Protein AF-A0A853F258-F1 (afdb_monomer_lite)

pLDDT: mean 80.94, std 16.35, range [31.77, 97.81]

Radius of gyration: 26.12 Å; chains: 1; bounding box: 63×45×72 Å

Secondary structure (DSSP, 8-state):
--HHHHHHHHHHHHHHHHHHHH----HHHHHHHHHHHHHTHHHHHHHHHHHHHHHHHHH-TTS-HHHHHHHHHHHHHHHHHHHT--TTSS--HHHHHHHHHHHHHH-GGGHHHHHHHHHHHHHHHHHHTHHHHHH-GGGHHHHHHTT-TTHHHHHHHHHHHHHHHHTS-HHHHHHHHHHHHHHSS-SSHHHHHHTS-HHHHHHHHHH-HHHHHHHHHHHHSSGGGSGGGHHHHHHHHHHHHHHHT-SSHHHHHHHHHHHHHHHHH--

Organism: NCBI:txid2738886

Structure (mmCIF, N/CA/C/O backbone):
data_AF-A0A853F258-F1
#
_entry.id   AF-A0A853F258-F1
#
loop_
_atom_site.group_PDB
_atom_site.id
_atom_site.type_symbol
_atom_site.label_atom_id
_atom_site.label_alt_id
_atom_site.label_comp_id
_atom_site.label_asym_id
_atom_site.label_entity_id
_atom_site.label_seq_id
_atom_site.pdbx_PDB_ins_code
_atom_site.Cartn_x
_atom_site.Cartn_y
_atom_site.Cartn_z
_atom_site.occupancy
_atom_site.B_iso_or_equiv
_atom_site.auth_seq_id
_atom_site.auth_comp_id
_atom_site.auth_asym_id
_atom_site.auth_atom_id
_atom_site.pdbx_PDB_model_num
ATOM 1 N N . MET A 1 1 ? 16.885 -23.134 -21.612 1.00 39.75 1 MET A N 1
ATOM 2 C CA . MET A 1 1 ? 15.969 -24.081 -20.926 1.00 39.75 1 MET A CA 1
ATOM 3 C C . MET A 1 1 ? 16.588 -24.825 -19.729 1.00 39.75 1 MET A C 1
ATOM 5 O O . MET A 1 1 ? 15.834 -25.388 -18.952 1.00 39.75 1 MET A O 1
ATOM 9 N N . ILE A 1 2 ? 17.918 -24.829 -19.536 1.00 32.47 2 ILE A N 1
ATOM 10 C CA . ILE A 1 2 ? 18.579 -25.528 -18.407 1.00 32.47 2 ILE A CA 1
ATOM 11 C C . ILE A 1 2 ? 18.706 -24.635 -17.149 1.00 32.47 2 ILE A C 1
ATOM 13 O O . ILE A 1 2 ? 18.606 -25.140 -16.036 1.00 32.47 2 ILE A O 1
ATOM 17 N N . GLY A 1 3 ? 18.827 -23.308 -17.304 1.00 31.77 3 GLY A N 1
ATOM 18 C CA . GLY A 1 3 ? 18.950 -22.365 -16.175 1.00 31.77 3 GLY A CA 1
ATOM 19 C C . GLY A 1 3 ? 17.698 -22.255 -15.291 1.00 31.77 3 GLY A C 1
ATOM 20 O O . GLY A 1 3 ? 17.800 -22.328 -14.071 1.00 31.77 3 GLY A O 1
ATOM 21 N N . ILE A 1 4 ? 16.507 -22.197 -15.901 1.00 39.66 4 ILE A N 1
ATOM 22 C CA . ILE A 1 4 ? 15.206 -22.073 -15.205 1.00 39.66 4 ILE A CA 1
ATOM 23 C C . ILE A 1 4 ? 14.930 -23.285 -14.292 1.00 39.66 4 ILE A C 1
ATOM 25 O O . ILE A 1 4 ? 14.380 -23.145 -13.202 1.00 39.66 4 ILE A O 1
ATOM 29 N N . TYR A 1 5 ? 15.361 -24.480 -14.706 1.00 39.00 5 TYR A N 1
ATOM 30 C CA . TYR A 1 5 ? 15.172 -25.716 -13.941 1.00 39.00 5 TYR A CA 1
ATOM 31 C C . TYR A 1 5 ? 16.120 -25.824 -12.732 1.00 39.00 5 TYR A C 1
ATOM 33 O O . TYR A 1 5 ? 15.793 -26.473 -11.738 1.00 39.00 5 TYR A O 1
ATOM 41 N N . LEU A 1 6 ? 17.297 -25.193 -12.805 1.00 39.91 6 LEU A N 1
ATOM 42 C CA . LEU A 1 6 ? 18.275 -25.166 -11.715 1.00 39.91 6 LEU A CA 1
ATOM 43 C C . LEU A 1 6 ? 17.907 -24.137 -10.634 1.00 39.91 6 LEU A C 1
ATOM 45 O O . LEU A 1 6 ? 18.089 -24.428 -9.453 1.00 39.91 6 LEU A O 1
ATOM 49 N N . LEU A 1 7 ? 17.328 -22.992 -11.014 1.00 40.44 7 LEU A N 1
ATOM 50 C CA . LEU A 1 7 ? 16.957 -21.923 -10.076 1.00 40.44 7 LEU A CA 1
ATOM 51 C C . LEU A 1 7 ? 15.753 -22.300 -9.194 1.00 40.44 7 LEU A C 1
ATOM 53 O O . LEU A 1 7 ? 15.831 -22.205 -7.972 1.00 40.44 7 LEU A O 1
ATOM 57 N N . LEU A 1 8 ? 14.690 -22.860 -9.794 1.00 45.56 8 LEU A N 1
ATOM 58 C CA . LEU A 1 8 ? 13.544 -23.424 -9.057 1.00 45.56 8 LEU A CA 1
ATOM 59 C C . LEU A 1 8 ? 13.975 -24.512 -8.058 1.00 45.56 8 LEU A C 1
ATOM 61 O O . LEU A 1 8 ? 13.325 -24.711 -7.036 1.00 45.56 8 LEU A O 1
ATOM 65 N N . LYS A 1 9 ? 15.085 -25.208 -8.336 1.00 50.88 9 LYS A N 1
ATOM 66 C CA . LYS A 1 9 ? 15.659 -26.224 -7.449 1.00 50.88 9 LYS A CA 1
ATOM 67 C C . LYS A 1 9 ? 16.441 -25.639 -6.274 1.00 50.88 9 LYS A C 1
ATOM 69 O O . LYS A 1 9 ? 16.440 -26.272 -5.233 1.00 50.88 9 LYS A O 1
ATOM 74 N N . SER A 1 10 ? 17.117 -24.501 -6.410 1.00 55.84 10 SER A N 1
ATOM 75 C CA . SER A 1 10 ? 17.969 -23.932 -5.350 1.00 55.84 10 SER A CA 1
ATOM 76 C C . SER A 1 10 ? 17.141 -23.442 -4.162 1.00 55.84 10 SER A C 1
ATOM 78 O O . SER A 1 10 ? 17.323 -23.890 -3.027 1.00 55.84 10 SER A O 1
ATOM 80 N N . ASP A 1 11 ? 16.170 -22.576 -4.441 1.00 51.53 11 ASP A N 1
ATOM 81 C CA . ASP A 1 11 ? 15.526 -21.785 -3.392 1.00 51.53 11 ASP A CA 1
ATOM 82 C C . ASP A 1 11 ? 14.368 -22.546 -2.748 1.00 51.53 11 ASP A C 1
ATOM 84 O O . ASP A 1 11 ? 14.183 -22.490 -1.536 1.00 51.53 11 ASP A O 1
ATOM 88 N N . VAL A 1 12 ? 13.652 -23.368 -3.525 1.00 58.66 12 VAL A N 1
ATOM 89 C CA . VAL A 1 12 ? 12.655 -24.304 -2.981 1.00 58.66 12 VAL A CA 1
ATOM 90 C C . VAL A 1 12 ? 13.335 -25.360 -2.114 1.00 58.66 12 VAL A C 1
ATOM 92 O O . VAL A 1 12 ? 12.799 -25.717 -1.073 1.00 58.66 12 VAL A O 1
ATOM 95 N N . VAL A 1 13 ? 14.537 -25.828 -2.475 1.00 59.0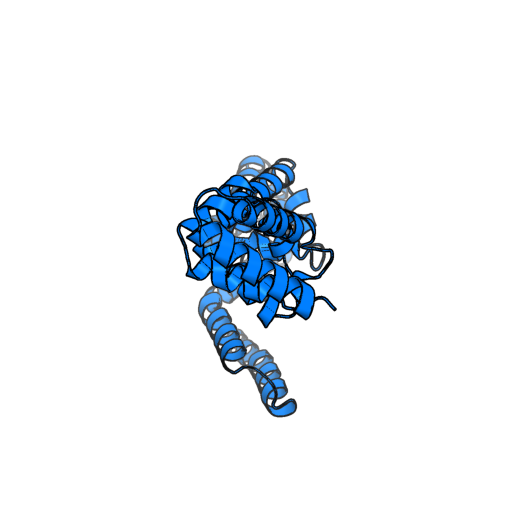3 13 VAL A N 1
ATOM 96 C CA . VAL A 1 13 ? 15.305 -26.752 -1.623 1.00 59.03 13 VAL A CA 1
ATOM 97 C C . VAL A 1 13 ? 15.810 -26.052 -0.368 1.00 59.03 13 VAL A C 1
ATOM 99 O O . VAL A 1 13 ? 15.764 -26.658 0.695 1.00 59.03 13 VAL A O 1
ATOM 102 N N . PHE A 1 14 ? 16.246 -24.792 -0.442 1.00 58.06 14 PHE A N 1
ATOM 103 C CA . PHE A 1 14 ? 16.614 -24.015 0.743 1.00 58.06 14 PHE A CA 1
ATOM 104 C C . PHE A 1 14 ? 15.420 -23.818 1.693 1.00 58.06 14 PHE A C 1
ATOM 106 O O . PHE A 1 14 ? 15.545 -24.068 2.891 1.00 58.06 14 PHE A O 1
ATOM 113 N N . ILE A 1 15 ? 14.248 -23.467 1.161 1.00 56.25 15 ILE A N 1
ATOM 114 C CA . ILE A 1 15 ? 13.013 -23.266 1.932 1.00 56.25 15 ILE A CA 1
ATOM 115 C C . ILE A 1 15 ? 12.495 -24.592 2.503 1.00 56.25 15 ILE A C 1
ATOM 117 O O . ILE A 1 15 ? 12.178 -24.663 3.686 1.00 56.25 15 ILE A O 1
ATOM 121 N N . LEU A 1 16 ? 12.492 -25.673 1.715 1.00 59.78 16 LEU A N 1
ATOM 122 C CA . LEU A 1 16 ? 12.178 -27.025 2.196 1.00 59.78 16 LEU A CA 1
ATOM 123 C C . LEU A 1 16 ? 13.177 -27.496 3.259 1.00 59.78 16 LEU A C 1
ATOM 125 O O . LEU A 1 16 ? 12.813 -28.216 4.184 1.00 59.78 16 LEU A O 1
ATOM 129 N N . ARG A 1 17 ? 14.446 -27.092 3.154 1.00 59.41 17 ARG A N 1
ATOM 130 C CA . ARG A 1 17 ? 15.473 -27.410 4.148 1.00 59.41 17 ARG A CA 1
ATOM 131 C C . ARG A 1 17 ? 15.230 -26.662 5.455 1.00 59.41 17 ARG A C 1
ATOM 133 O O . ARG A 1 17 ? 15.345 -27.292 6.499 1.00 59.41 17 ARG A O 1
ATOM 140 N N . GLN A 1 18 ? 14.844 -25.387 5.406 1.00 54.12 18 GLN A N 1
ATOM 141 C CA . GLN A 1 18 ? 14.405 -24.631 6.586 1.00 54.12 18 GLN A CA 1
ATOM 142 C C . GLN A 1 18 ? 13.138 -25.248 7.200 1.00 54.12 18 GLN A C 1
ATOM 144 O O . GLN A 1 18 ? 13.115 -25.510 8.400 1.00 54.12 18 GLN A O 1
ATOM 149 N N . TYR A 1 19 ? 12.149 -25.600 6.368 1.00 59.34 19 TYR A N 1
ATOM 150 C CA . TYR A 1 19 ? 10.929 -26.324 6.755 1.00 59.34 19 TYR A CA 1
ATOM 151 C C . TYR A 1 19 ? 11.240 -27.619 7.525 1.00 59.34 19 TYR A C 1
ATOM 153 O O . TYR A 1 19 ? 10.728 -27.834 8.623 1.00 59.34 19 TYR A O 1
ATOM 161 N N . CYS A 1 20 ? 12.144 -28.453 6.999 1.00 56.69 20 CYS A N 1
ATOM 162 C CA . CYS A 1 20 ? 12.569 -29.695 7.648 1.00 56.69 20 CYS A CA 1
ATOM 163 C C . CYS A 1 20 ? 13.426 -29.474 8.911 1.00 56.69 20 CYS A C 1
ATOM 165 O O . CYS A 1 20 ? 13.536 -30.388 9.726 1.00 56.69 20 CYS A O 1
ATOM 167 N N . GLN A 1 21 ? 14.070 -28.311 9.071 1.00 57.00 21 GLN A N 1
ATOM 168 C CA . GLN A 1 21 ? 15.009 -28.033 10.166 1.00 57.00 21 GLN A CA 1
ATOM 169 C C . GLN A 1 21 ? 14.355 -27.399 11.398 1.00 57.00 21 GLN A C 1
ATOM 171 O O . GLN A 1 21 ? 14.813 -27.665 12.507 1.00 57.00 21 GLN A O 1
ATOM 176 N N . THR A 1 22 ? 13.307 -26.586 11.240 1.00 55.25 22 THR A N 1
ATOM 177 C CA . THR A 1 22 ? 12.726 -25.822 12.361 1.00 55.25 22 THR A CA 1
ATOM 178 C C . THR A 1 22 ? 11.433 -26.417 12.924 1.00 55.25 22 THR A C 1
ATOM 180 O O . THR A 1 22 ? 11.084 -26.094 14.056 1.00 55.25 22 THR A O 1
ATOM 183 N N . SER A 1 23 ? 10.741 -27.310 12.193 1.00 50.06 23 SER A N 1
ATOM 184 C CA . SER A 1 23 ? 9.469 -27.959 12.599 1.00 50.06 23 SER A CA 1
ATOM 185 C C . SER A 1 23 ? 8.382 -27.008 13.149 1.00 50.06 23 SER A C 1
ATOM 187 O O . SER A 1 23 ? 7.472 -27.445 13.849 1.00 50.06 23 SER A O 1
ATOM 189 N N . LEU A 1 24 ? 8.460 -25.711 12.846 1.00 53.53 24 LEU A N 1
ATOM 190 C CA . LEU A 1 24 ? 7.565 -24.666 13.347 1.00 53.53 24 LEU A CA 1
ATOM 191 C C . LEU A 1 24 ? 7.325 -23.649 12.229 1.00 53.53 24 LEU A C 1
ATOM 193 O O . LEU A 1 24 ? 7.918 -22.575 12.237 1.00 53.53 24 LEU A O 1
ATOM 197 N N . VAL A 1 25 ? 6.484 -23.987 11.249 1.00 54.25 25 VAL A N 1
ATOM 198 C CA . VAL A 1 25 ? 5.909 -22.992 10.330 1.00 54.25 25 VAL A CA 1
ATOM 199 C C . VAL A 1 25 ? 4.478 -23.386 9.967 1.00 54.25 25 VAL A C 1
ATOM 201 O O . VAL A 1 25 ? 4.185 -24.555 9.721 1.00 54.25 25 VAL A O 1
ATOM 204 N N . ASP A 1 26 ? 3.621 -22.371 9.948 1.00 59.97 26 ASP A N 1
ATOM 205 C CA . ASP A 1 26 ? 2.265 -22.350 9.411 1.00 59.97 26 ASP A CA 1
ATOM 206 C C . ASP A 1 26 ? 2.220 -22.856 7.952 1.00 59.97 26 ASP A C 1
ATOM 208 O O . ASP A 1 26 ? 2.793 -22.250 7.043 1.00 59.97 26 ASP A O 1
ATOM 212 N N . GLU A 1 27 ? 1.550 -23.991 7.732 1.00 65.00 27 GLU A N 1
ATOM 213 C CA . GLU A 1 27 ? 1.390 -24.640 6.422 1.00 65.00 27 GLU A CA 1
ATOM 214 C C . GLU A 1 27 ? 0.786 -23.687 5.375 1.00 65.00 27 GLU A C 1
ATOM 216 O O . GLU A 1 27 ? 1.150 -23.742 4.197 1.00 65.00 27 GLU A O 1
ATOM 221 N N . GLU A 1 28 ? -0.073 -22.760 5.807 1.00 66.12 28 GLU A N 1
ATOM 222 C CA . GLU A 1 28 ? -0.724 -21.777 4.944 1.00 66.12 28 GLU A CA 1
ATOM 223 C C . GLU A 1 28 ? 0.283 -20.774 4.360 1.00 66.12 28 GLU A C 1
ATOM 225 O O . GLU A 1 28 ? 0.268 -20.496 3.156 1.00 66.12 28 GLU A O 1
ATOM 230 N N . SER A 1 29 ? 1.232 -20.311 5.177 1.00 58.81 29 SER A N 1
ATOM 231 C CA . SER A 1 29 ? 2.313 -19.415 4.753 1.00 58.81 29 SER A CA 1
ATOM 232 C C . SER A 1 29 ? 3.188 -20.042 3.658 1.00 58.81 29 SER A C 1
ATOM 234 O O . SER A 1 29 ? 3.433 -19.423 2.617 1.00 58.81 29 SER A O 1
ATOM 236 N N . LEU A 1 30 ? 3.591 -21.309 3.825 1.00 64.75 30 LEU A N 1
ATOM 237 C CA . LEU A 1 30 ? 4.406 -22.019 2.833 1.00 64.75 30 LEU A CA 1
ATOM 238 C C . LEU A 1 30 ? 3.659 -22.202 1.503 1.00 64.75 30 LEU A C 1
ATOM 240 O O . LEU A 1 30 ? 4.225 -21.980 0.428 1.00 64.75 30 LEU A O 1
ATOM 244 N N . VAL A 1 31 ? 2.381 -22.585 1.563 1.00 68.62 31 VAL A N 1
ATOM 245 C CA . VAL A 1 31 ? 1.536 -22.746 0.371 1.00 68.62 31 VAL A CA 1
ATOM 246 C C . VAL A 1 31 ? 1.380 -21.420 -0.378 1.00 68.62 31 VAL A C 1
ATOM 248 O O . VAL A 1 31 ? 1.452 -21.409 -1.610 1.00 68.62 31 VAL A O 1
ATOM 251 N N . ASN A 1 32 ? 1.210 -20.306 0.335 1.00 65.69 32 ASN A N 1
ATOM 252 C CA . ASN A 1 32 ? 1.064 -18.982 -0.270 1.00 65.69 32 ASN A CA 1
ATOM 253 C C . ASN A 1 32 ? 2.343 -18.521 -0.984 1.00 65.69 32 ASN A C 1
ATOM 255 O O . ASN A 1 32 ? 2.264 -18.042 -2.118 1.00 65.69 32 ASN A O 1
ATOM 259 N N . ILE A 1 33 ? 3.519 -18.761 -0.397 1.00 63.38 33 ILE A N 1
ATOM 260 C CA . ILE A 1 33 ? 4.814 -18.460 -1.032 1.00 63.38 33 ILE A CA 1
ATOM 261 C C . ILE A 1 33 ? 4.994 -19.266 -2.325 1.00 63.38 33 ILE A C 1
ATOM 263 O O . ILE A 1 33 ? 5.357 -18.714 -3.367 1.00 63.38 33 ILE A O 1
ATOM 267 N N . ILE A 1 34 ? 4.709 -20.573 -2.290 1.00 66.81 34 ILE A N 1
ATOM 268 C CA . ILE A 1 34 ? 4.844 -21.442 -3.470 1.00 66.81 34 ILE A CA 1
ATOM 269 C C . ILE A 1 34 ? 3.885 -20.997 -4.582 1.00 66.81 34 ILE A C 1
ATOM 271 O O . ILE A 1 34 ? 4.298 -20.882 -5.737 1.00 66.81 34 ILE A O 1
ATOM 275 N N . LYS A 1 35 ? 2.620 -20.708 -4.248 1.00 70.12 35 LYS A N 1
ATOM 276 C CA . LYS A 1 35 ? 1.628 -20.212 -5.216 1.00 70.12 35 LYS A CA 1
ATOM 277 C C . LYS A 1 35 ? 2.054 -18.889 -5.846 1.00 70.12 35 LYS A C 1
ATOM 279 O O . LYS A 1 35 ? 1.970 -18.761 -7.064 1.00 70.12 35 LYS A O 1
ATOM 284 N N . SER A 1 36 ? 2.546 -17.943 -5.044 1.00 65.81 36 SER A N 1
ATOM 285 C CA . SER A 1 36 ? 3.060 -16.660 -5.536 1.00 65.81 36 SER A CA 1
ATOM 286 C C . SER A 1 36 ? 4.175 -16.863 -6.571 1.00 65.81 36 SER A C 1
ATOM 288 O O . SER A 1 36 ? 4.098 -16.343 -7.684 1.00 65.81 36 SER A O 1
ATOM 290 N N . LYS A 1 37 ? 5.157 -17.729 -6.280 1.00 65.19 37 LYS A N 1
ATOM 291 C CA . LYS A 1 37 ? 6.259 -18.025 -7.214 1.00 65.19 37 LYS A CA 1
ATOM 292 C C . LYS A 1 37 ? 5.805 -18.694 -8.510 1.00 65.19 37 LYS A C 1
ATOM 294 O O . LYS A 1 37 ? 6.322 -18.356 -9.571 1.00 65.19 37 LYS A O 1
ATOM 299 N N . ILE A 1 38 ? 4.851 -19.624 -8.440 1.00 67.81 38 ILE A N 1
ATOM 300 C CA . ILE A 1 38 ? 4.280 -20.258 -9.640 1.00 67.81 38 ILE A CA 1
ATOM 301 C C . ILE A 1 38 ? 3.570 -19.208 -10.501 1.00 67.81 38 ILE A C 1
ATOM 303 O O . ILE A 1 38 ? 3.802 -19.143 -11.707 1.00 67.81 38 ILE A O 1
ATOM 307 N N . ASN A 1 39 ? 2.753 -18.352 -9.887 1.00 68.75 39 ASN A N 1
ATOM 308 C CA . ASN A 1 39 ? 2.012 -17.314 -10.603 1.00 68.75 39 ASN A CA 1
ATOM 309 C C . ASN A 1 39 ? 2.951 -16.287 -11.262 1.00 68.75 39 ASN A C 1
ATOM 311 O O . ASN A 1 39 ? 2.693 -15.831 -12.377 1.00 68.75 39 ASN A O 1
ATOM 315 N N . ASN A 1 40 ? 4.090 -16.008 -10.628 1.00 69.88 40 ASN A N 1
ATOM 316 C CA . ASN A 1 40 ? 5.080 -15.038 -11.094 1.00 69.88 40 ASN A CA 1
ATOM 317 C C . ASN A 1 40 ? 6.188 -15.657 -11.965 1.00 69.88 40 ASN A C 1
ATOM 319 O O . ASN A 1 40 ? 7.142 -14.974 -12.329 1.00 69.88 40 ASN A O 1
ATOM 323 N N . GLN A 1 41 ? 6.071 -16.934 -12.356 1.00 69.94 41 GLN A N 1
ATOM 324 C CA . GLN A 1 41 ? 7.110 -17.625 -13.129 1.00 69.94 41 GLN A CA 1
ATOM 325 C C . GLN A 1 41 ? 7.430 -16.927 -14.465 1.00 69.94 41 GLN A C 1
ATOM 327 O O . GLN A 1 41 ? 8.582 -16.902 -14.900 1.00 69.94 41 GLN A O 1
ATOM 332 N N . HIS A 1 42 ? 6.416 -16.349 -15.110 1.00 73.62 42 HIS A N 1
ATOM 333 C CA . HIS A 1 42 ? 6.558 -15.625 -16.372 1.00 73.62 42 HIS A CA 1
ATOM 334 C C . HIS A 1 42 ? 7.454 -14.378 -16.249 1.00 73.62 42 HIS A C 1
ATOM 336 O O . HIS A 1 42 ? 8.187 -14.069 -17.185 1.00 73.62 42 HIS A O 1
ATOM 342 N N . LEU A 1 43 ? 7.488 -13.725 -15.081 1.00 73.62 43 LEU A N 1
ATOM 343 C CA . LEU A 1 43 ? 8.327 -12.547 -14.832 1.00 73.62 43 LEU A CA 1
ATOM 344 C C . LEU A 1 43 ? 9.824 -12.876 -14.871 1.00 73.62 43 LEU A C 1
ATOM 346 O O . LEU A 1 43 ? 10.625 -12.054 -15.309 1.00 73.62 43 LEU A O 1
ATOM 350 N N . TYR A 1 44 ? 10.215 -14.098 -14.493 1.00 72.56 44 TYR A N 1
ATOM 351 C CA . TYR A 1 44 ? 11.610 -14.540 -14.612 1.00 72.56 44 TYR A CA 1
ATOM 352 C C . TYR A 1 44 ? 12.053 -14.670 -16.068 1.00 72.56 44 TYR A C 1
ATOM 354 O O . TYR A 1 44 ? 13.210 -14.406 -16.381 1.00 72.56 44 TYR A O 1
ATOM 362 N N . VAL A 1 45 ? 11.145 -15.080 -16.958 1.00 79.62 45 VAL A N 1
ATOM 363 C CA . VAL A 1 45 ? 11.443 -15.169 -18.393 1.00 79.62 45 VAL A CA 1
ATOM 364 C C . VAL A 1 45 ? 11.654 -13.773 -18.967 1.00 79.62 45 VAL A C 1
ATOM 366 O O . VAL A 1 45 ? 12.613 -13.568 -19.701 1.00 79.62 45 VAL A O 1
ATOM 369 N N . ILE A 1 46 ? 10.813 -12.814 -18.574 1.00 81.94 46 ILE A N 1
ATOM 370 C CA . ILE A 1 46 ? 10.929 -11.422 -19.019 1.00 81.94 46 ILE A CA 1
ATOM 371 C C . ILE A 1 46 ? 12.223 -10.787 -18.498 1.00 81.94 46 ILE A C 1
ATOM 373 O O . ILE A 1 46 ? 12.959 -10.172 -19.261 1.00 81.94 46 ILE A O 1
ATOM 377 N N . SER A 1 47 ? 12.558 -10.989 -17.221 1.00 79.38 47 SER A N 1
ATOM 378 C CA . SER A 1 47 ? 13.810 -10.479 -16.648 1.00 79.38 47 SER A CA 1
ATOM 379 C C . SER A 1 47 ? 15.055 -11.051 -17.341 1.00 79.38 47 SER A C 1
ATOM 381 O O . SER A 1 47 ? 16.002 -10.306 -17.593 1.00 79.38 47 SER A O 1
ATOM 383 N N . ASP A 1 48 ? 15.054 -12.345 -17.676 1.00 82.00 48 ASP A N 1
ATOM 384 C CA . ASP A 1 48 ? 16.135 -12.982 -18.442 1.00 82.00 48 ASP A CA 1
ATOM 385 C C . ASP A 1 48 ? 16.231 -12.414 -19.868 1.00 82.00 48 ASP A C 1
ATOM 387 O O . ASP A 1 48 ? 17.331 -12.259 -20.398 1.00 82.00 48 ASP A O 1
ATOM 391 N N . ASP A 1 49 ? 15.099 -12.066 -20.484 1.00 87.38 49 ASP A N 1
ATOM 392 C CA . ASP A 1 49 ? 15.076 -11.457 -21.815 1.00 87.38 49 ASP A CA 1
ATOM 393 C C . ASP A 1 49 ? 15.613 -10.017 -21.813 1.00 87.38 49 ASP A C 1
ATOM 395 O O . ASP A 1 49 ? 16.490 -9.689 -22.615 1.00 87.38 49 ASP A O 1
ATOM 399 N N . ILE A 1 50 ? 15.197 -9.194 -20.841 1.00 88.06 50 ILE A N 1
ATOM 400 C CA . ILE A 1 50 ? 15.755 -7.848 -20.622 1.00 88.06 50 ILE A CA 1
ATOM 401 C C . ILE A 1 50 ? 17.275 -7.930 -20.438 1.00 88.06 50 ILE A C 1
ATOM 403 O O . ILE A 1 50 ? 18.021 -7.196 -21.089 1.00 88.06 50 ILE A O 1
ATOM 407 N N . GLN A 1 51 ? 17.758 -8.854 -19.598 1.00 86.06 51 GLN A N 1
ATOM 408 C CA . GLN A 1 51 ? 19.193 -9.000 -19.354 1.00 86.06 51 GLN A CA 1
ATOM 409 C C . GLN A 1 51 ? 19.950 -9.413 -20.623 1.00 86.06 51 GLN A C 1
ATOM 411 O O . GLN A 1 51 ? 21.022 -8.877 -20.886 1.00 86.06 51 GLN A O 1
ATOM 416 N N . LYS A 1 52 ? 19.395 -10.305 -21.451 1.00 90.62 52 LYS A N 1
ATOM 417 C CA . LYS A 1 52 ? 20.010 -10.679 -22.735 1.00 90.62 52 LYS A CA 1
ATOM 418 C C . LYS A 1 52 ? 20.083 -9.512 -23.711 1.00 90.62 52 LYS A C 1
ATOM 420 O O . LYS A 1 52 ? 21.103 -9.354 -24.379 1.00 90.62 52 LYS A O 1
ATOM 425 N N . LYS A 1 53 ? 19.015 -8.719 -23.819 1.00 92.56 53 LYS A N 1
ATOM 426 C CA . LYS A 1 53 ? 18.977 -7.524 -24.678 1.00 92.56 53 LYS A CA 1
ATOM 427 C C . LYS A 1 53 ? 20.004 -6.492 -24.207 1.00 92.56 53 LYS A C 1
ATOM 429 O O . LYS A 1 53 ? 20.755 -5.964 -25.023 1.00 92.56 53 LYS A O 1
ATOM 434 N N . ARG A 1 54 ? 20.132 -6.304 -22.891 1.00 90.75 54 ARG A N 1
ATOM 435 C CA . ARG A 1 54 ? 21.168 -5.459 -22.284 1.00 90.75 54 ARG A CA 1
ATOM 436 C C . ARG A 1 54 ? 22.583 -5.984 -22.534 1.00 90.75 54 ARG A C 1
ATOM 438 O O . ARG A 1 54 ? 23.454 -5.213 -22.916 1.00 90.75 54 ARG A O 1
ATOM 445 N N . ASP A 1 55 ? 22.825 -7.281 -22.353 1.00 91.88 55 ASP A N 1
ATOM 446 C CA . ASP A 1 55 ? 24.141 -7.881 -22.607 1.00 91.88 55 ASP A CA 1
ATOM 447 C C . ASP A 1 55 ? 24.550 -7.707 -24.073 1.00 91.88 55 ASP A C 1
ATOM 449 O O . ASP A 1 55 ? 25.702 -7.384 -24.360 1.00 91.88 55 ASP A O 1
ATOM 453 N N . LYS A 1 56 ? 23.607 -7.858 -25.011 1.00 95.44 56 LYS A N 1
ATOM 454 C CA . LYS A 1 56 ? 23.860 -7.542 -26.420 1.00 95.44 56 LYS A CA 1
ATOM 455 C C . LYS A 1 56 ? 24.213 -6.073 -26.608 1.00 95.44 56 LYS A C 1
ATOM 457 O O . LYS A 1 56 ? 25.231 -5.793 -27.220 1.00 95.44 56 LYS A O 1
ATOM 462 N N . HIS A 1 57 ? 23.437 -5.151 -26.043 1.00 94.94 57 HIS A N 1
ATOM 463 C CA . HIS A 1 57 ? 23.722 -3.717 -26.144 1.00 94.94 57 HIS A CA 1
ATOM 464 C C . HIS A 1 57 ? 25.122 -3.350 -25.634 1.00 94.94 57 HIS A C 1
ATOM 466 O O . HIS A 1 57 ? 25.803 -2.518 -26.224 1.00 94.94 57 HIS A O 1
ATOM 472 N N . LEU A 1 58 ? 25.585 -4.006 -24.569 1.00 92.81 58 LEU A N 1
ATOM 473 C CA . LEU A 1 58 ? 26.893 -3.725 -23.980 1.00 92.81 58 LEU A CA 1
ATOM 474 C C . LEU A 1 58 ? 28.066 -4.392 -24.711 1.00 92.81 58 LEU A C 1
ATOM 476 O O . LEU A 1 58 ? 29.180 -3.865 -24.669 1.00 92.81 58 LEU A O 1
ATOM 480 N N . TYR A 1 59 ? 27.860 -5.564 -25.319 1.00 95.31 59 TYR A N 1
ATOM 481 C CA . TYR A 1 59 ? 28.966 -6.426 -25.754 1.00 95.31 59 TYR A CA 1
ATOM 482 C C . TYR A 1 59 ? 28.913 -6.865 -27.223 1.00 95.31 59 TYR A C 1
ATOM 484 O O . TYR A 1 59 ? 29.937 -7.305 -27.753 1.00 95.31 59 TYR A O 1
ATOM 492 N N . ASP A 1 60 ? 27.769 -6.751 -27.895 1.00 96.00 60 ASP A N 1
ATOM 493 C CA . ASP A 1 60 ? 27.620 -7.037 -29.321 1.00 96.00 60 ASP A CA 1
ATOM 494 C C . ASP A 1 60 ? 27.757 -5.746 -30.133 1.00 96.00 60 ASP A C 1
ATOM 496 O O . ASP A 1 60 ? 26.823 -4.966 -30.272 1.00 96.00 60 ASP A O 1
ATOM 500 N N . MET A 1 61 ? 28.939 -5.545 -30.718 1.00 93.88 61 MET A N 1
ATOM 501 C CA . MET A 1 61 ? 29.259 -4.359 -31.525 1.00 93.88 61 MET A CA 1
ATOM 502 C C . MET A 1 61 ? 28.401 -4.215 -32.793 1.00 93.88 61 MET A C 1
ATOM 504 O O . MET A 1 61 ? 28.490 -3.189 -33.459 1.00 93.88 61 MET A O 1
ATOM 508 N N . SER A 1 62 ? 27.644 -5.251 -33.173 1.00 94.50 62 SER A N 1
ATOM 509 C CA . SER A 1 62 ? 26.722 -5.221 -34.314 1.00 94.50 62 SER A CA 1
ATOM 510 C C . SER A 1 62 ? 25.272 -4.945 -33.918 1.00 94.50 62 SER A C 1
ATOM 512 O O . SER A 1 62 ? 24.410 -4.850 -34.790 1.00 94.50 62 SER A O 1
ATOM 514 N N . TYR A 1 63 ? 24.995 -4.844 -32.617 1.00 95.44 63 TYR A N 1
ATOM 515 C CA . TYR A 1 63 ? 23.668 -4.568 -32.101 1.00 95.44 63 TYR A CA 1
ATOM 516 C C . TYR A 1 63 ? 23.492 -3.065 -31.880 1.00 95.44 63 TYR A C 1
ATOM 518 O O . TYR A 1 63 ? 24.095 -2.473 -30.986 1.00 95.44 63 TYR A O 1
ATOM 526 N N . GLU A 1 64 ? 22.681 -2.452 -32.739 1.00 95.88 64 GLU A N 1
ATOM 527 C CA . GLU A 1 64 ? 22.479 -1.005 -32.760 1.00 95.88 64 GLU A CA 1
ATOM 528 C C . GLU A 1 64 ? 21.762 -0.502 -31.500 1.00 95.88 64 GLU A C 1
ATOM 530 O O . GLU A 1 64 ? 20.909 -1.181 -30.921 1.00 95.88 64 GLU A O 1
ATOM 535 N N . VAL A 1 65 ? 22.090 0.728 -31.096 1.00 95.12 65 VAL A N 1
ATOM 536 C CA . VAL A 1 65 ? 21.477 1.384 -29.930 1.00 95.12 65 VAL A CA 1
ATOM 537 C C . VAL A 1 65 ? 19.969 1.531 -30.117 1.00 95.12 65 VAL A C 1
ATOM 539 O O . VAL A 1 65 ? 19.216 1.177 -29.213 1.00 95.12 65 VAL A O 1
ATOM 542 N N . ASP A 1 66 ? 19.530 1.962 -31.300 1.00 95.94 66 ASP A N 1
ATOM 543 C CA . ASP A 1 66 ? 18.108 2.136 -31.613 1.00 95.94 66 ASP A CA 1
ATOM 544 C C . ASP A 1 66 ? 17.352 0.804 -31.513 1.00 95.94 66 ASP A C 1
ATOM 546 O O . ASP A 1 66 ? 16.263 0.746 -30.947 1.00 95.94 66 ASP A O 1
ATOM 550 N N . SER A 1 67 ? 17.970 -0.299 -31.956 1.00 96.75 67 SER A N 1
ATOM 551 C CA . SER A 1 67 ? 17.391 -1.637 -31.801 1.00 96.75 67 SER A CA 1
ATOM 552 C C . SER A 1 67 ? 17.256 -2.041 -30.335 1.00 96.75 67 SER A C 1
ATOM 554 O O . SER A 1 67 ? 16.262 -2.657 -29.975 1.00 96.75 67 SER A O 1
ATOM 556 N N . TYR A 1 68 ? 18.212 -1.684 -29.469 1.00 96.25 68 TYR A N 1
ATOM 557 C CA . TYR A 1 68 ? 18.080 -1.914 -28.027 1.00 96.25 68 TYR A CA 1
ATOM 558 C C . TYR A 1 68 ? 16.940 -1.106 -27.405 1.00 96.25 68 TYR A C 1
ATOM 560 O O . TYR A 1 68 ? 16.197 -1.656 -26.591 1.00 96.25 68 TYR A O 1
ATOM 568 N N . VAL A 1 69 ? 16.798 0.168 -27.782 1.00 96.69 69 VAL A N 1
ATOM 569 C CA . VAL A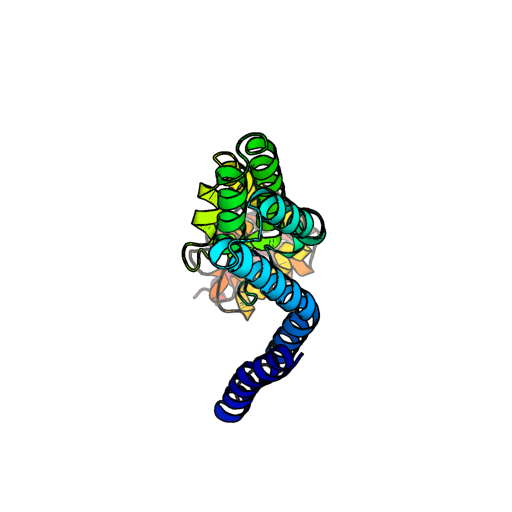 1 69 ? 15.712 1.032 -27.302 1.00 96.69 69 VAL A CA 1
ATOM 570 C C . VAL A 1 69 ? 14.357 0.446 -27.693 1.00 96.69 69 VAL A C 1
ATOM 572 O O . VAL A 1 69 ? 13.514 0.263 -26.816 1.00 96.69 69 VAL A O 1
ATOM 575 N N . GLU A 1 70 ? 14.166 0.094 -28.967 1.00 96.44 70 GLU A N 1
ATOM 576 C CA . GLU A 1 70 ? 12.932 -0.532 -29.462 1.00 96.44 70 GLU A CA 1
ATOM 577 C C . GLU A 1 70 ? 12.628 -1.840 -28.718 1.00 96.44 70 GLU A C 1
ATOM 579 O O . GLU A 1 70 ? 11.539 -2.009 -28.168 1.00 96.44 70 GLU A O 1
ATOM 584 N N . ASP A 1 71 ? 13.619 -2.728 -28.623 1.00 95.06 71 ASP A N 1
ATOM 585 C CA . ASP A 1 71 ? 13.497 -4.036 -27.981 1.00 95.06 71 ASP A CA 1
ATOM 586 C C . ASP A 1 71 ? 13.149 -3.954 -26.489 1.00 95.06 71 ASP A C 1
ATOM 588 O O . ASP A 1 71 ? 12.443 -4.822 -25.969 1.00 95.06 71 ASP A O 1
ATOM 592 N N . LEU A 1 72 ? 13.716 -2.977 -25.777 1.00 93.06 72 LEU A N 1
ATOM 593 C CA . LEU A 1 72 ? 13.455 -2.760 -24.358 1.00 93.06 72 LEU A CA 1
ATOM 594 C C . LEU A 1 72 ? 12.087 -2.101 -24.159 1.00 93.06 72 LEU A C 1
ATOM 596 O O . LEU A 1 72 ? 11.353 -2.476 -23.244 1.00 93.06 72 LEU A O 1
ATOM 600 N N . TRP A 1 73 ? 11.733 -1.148 -25.021 1.00 94.50 73 TRP A N 1
ATOM 601 C CA . TRP A 1 73 ? 10.450 -0.461 -24.965 1.00 94.50 73 TRP A CA 1
ATOM 602 C C . TRP A 1 73 ? 9.270 -1.398 -25.243 1.00 94.50 73 TRP A C 1
ATOM 604 O O . TRP A 1 73 ? 8.292 -1.358 -24.500 1.00 94.50 73 TRP A O 1
ATOM 614 N N . GLU A 1 74 ? 9.383 -2.301 -26.221 1.00 93.56 74 GLU A N 1
ATOM 615 C CA . GLU A 1 74 ? 8.350 -3.306 -26.522 1.00 93.56 74 GLU A CA 1
ATOM 616 C C . GLU A 1 74 ? 8.033 -4.178 -25.292 1.00 93.56 74 GLU A C 1
ATOM 618 O O . GLU A 1 74 ? 6.866 -4.408 -24.967 1.00 93.56 74 GLU A O 1
ATOM 623 N N . ILE A 1 75 ? 9.060 -4.582 -24.531 1.00 89.06 75 ILE A N 1
ATOM 624 C CA . ILE A 1 75 ? 8.879 -5.328 -23.275 1.00 89.06 75 ILE A CA 1
ATOM 625 C C . ILE A 1 75 ? 8.098 -4.502 -22.244 1.00 89.06 75 ILE A C 1
ATOM 627 O O . ILE A 1 75 ? 7.223 -5.037 -21.554 1.00 89.06 75 ILE A O 1
ATOM 631 N N . PHE A 1 76 ? 8.415 -3.212 -22.105 1.00 88.31 76 PHE A N 1
ATOM 632 C CA . PHE A 1 76 ? 7.701 -2.339 -21.176 1.00 88.31 76 PHE A CA 1
ATOM 633 C C . PHE A 1 76 ? 6.250 -2.127 -21.602 1.00 88.31 76 PHE A C 1
ATOM 635 O O . PHE A 1 76 ? 5.367 -2.244 -20.755 1.00 88.31 76 PHE A O 1
ATOM 642 N N . GLU A 1 77 ? 5.972 -1.902 -22.884 1.00 88.56 77 GLU A N 1
ATOM 643 C CA . GLU A 1 77 ? 4.598 -1.766 -23.378 1.00 88.56 77 GLU A CA 1
ATOM 644 C C . GLU A 1 77 ? 3.772 -3.038 -23.152 1.00 88.56 77 GLU A C 1
ATOM 646 O O . GLU A 1 77 ? 2.608 -2.956 -22.751 1.00 88.56 77 GLU A O 1
ATOM 651 N N . GLU A 1 78 ? 4.362 -4.220 -23.343 1.00 85.38 78 GLU A N 1
ATOM 652 C CA . GLU A 1 78 ? 3.642 -5.485 -23.173 1.00 85.38 78 GLU A CA 1
ATOM 653 C C . GLU A 1 78 ? 3.402 -5.844 -21.694 1.00 85.38 78 GLU A C 1
ATOM 655 O O . GLU A 1 78 ? 2.425 -6.528 -21.349 1.00 85.38 78 GLU A O 1
ATOM 660 N N . HIS A 1 79 ? 4.296 -5.425 -20.792 1.00 78.50 79 HIS A N 1
ATOM 661 C CA . HIS A 1 79 ? 4.343 -5.970 -19.433 1.00 78.50 79 HIS A CA 1
ATOM 662 C C . HIS A 1 79 ? 4.376 -4.943 -18.295 1.00 78.50 79 HIS A C 1
ATOM 664 O O . HIS A 1 79 ? 4.295 -5.366 -17.143 1.00 78.50 79 HIS A O 1
ATOM 670 N N . GLY A 1 80 ? 4.423 -3.636 -18.570 1.00 65.50 80 GLY A N 1
ATOM 671 C CA . GLY A 1 80 ? 4.695 -2.545 -17.620 1.00 65.50 80 GLY A CA 1
ATOM 672 C C . GLY A 1 80 ? 4.097 -2.707 -16.221 1.00 65.50 80 GLY A C 1
ATOM 673 O O . GLY A 1 80 ? 4.829 -2.706 -15.233 1.00 65.50 80 GLY A O 1
ATOM 674 N N . ASN A 1 81 ? 2.783 -2.942 -16.117 1.00 61.38 81 ASN A N 1
ATOM 675 C CA . ASN A 1 81 ? 2.084 -3.073 -14.824 1.00 61.38 81 ASN A CA 1
ATOM 676 C C . ASN A 1 81 ? 2.517 -4.298 -14.002 1.00 61.38 81 ASN A C 1
ATOM 678 O O . ASN A 1 81 ? 2.390 -4.310 -12.783 1.00 61.38 81 ASN A O 1
ATOM 682 N N . LYS A 1 82 ? 3.035 -5.341 -14.655 1.00 64.12 82 LYS A N 1
ATOM 683 C CA . LYS A 1 82 ? 3.482 -6.584 -14.013 1.00 64.12 82 LYS A CA 1
ATOM 684 C C . LYS A 1 82 ? 4.972 -6.571 -13.676 1.00 64.12 82 LYS A C 1
ATOM 686 O O . LYS A 1 82 ? 5.409 -7.400 -12.884 1.00 64.12 82 LYS A O 1
ATOM 691 N N . LEU A 1 83 ? 5.747 -5.652 -14.260 1.00 63.00 83 LEU A N 1
ATOM 692 C CA . LEU A 1 83 ? 7.199 -5.580 -14.069 1.00 63.00 83 LEU A CA 1
ATOM 693 C C . LEU A 1 83 ? 7.594 -4.934 -12.738 1.00 63.00 83 LEU A C 1
ATOM 695 O O . LEU A 1 83 ? 8.709 -5.150 -12.299 1.00 63.00 83 LEU A O 1
ATOM 699 N N . ILE A 1 84 ? 6.711 -4.190 -12.068 1.00 60.16 84 ILE A N 1
ATOM 700 C CA . ILE A 1 84 ? 7.019 -3.574 -10.760 1.00 60.16 84 ILE A CA 1
ATOM 701 C C . ILE A 1 84 ? 6.716 -4.555 -9.601 1.00 60.16 84 ILE A C 1
ATOM 703 O O . ILE A 1 84 ? 7.012 -4.298 -8.437 1.00 60.16 84 ILE A O 1
ATOM 707 N N . ILE A 1 85 ? 6.157 -5.733 -9.901 1.00 51.84 85 ILE A N 1
ATOM 708 C CA . ILE A 1 85 ? 5.624 -6.657 -8.898 1.00 51.84 85 ILE A CA 1
ATOM 709 C C . ILE A 1 85 ? 6.609 -7.796 -8.628 1.00 51.84 85 ILE A C 1
ATOM 711 O O . ILE A 1 85 ? 6.566 -8.848 -9.265 1.00 51.84 85 ILE A O 1
ATOM 715 N N . ALA A 1 86 ? 7.469 -7.594 -7.634 1.00 44.06 86 ALA A N 1
ATOM 716 C CA . ALA A 1 86 ? 7.611 -8.464 -6.460 1.00 44.06 86 ALA A CA 1
ATOM 717 C C . ALA A 1 86 ? 8.986 -8.236 -5.825 1.00 44.06 86 ALA A C 1
ATOM 719 O O . ALA A 1 86 ? 10.004 -8.381 -6.492 1.00 44.06 86 ALA A O 1
ATOM 720 N N . GLY A 1 87 ? 9.028 -8.027 -4.506 1.00 42.53 87 GLY A N 1
ATOM 721 C CA . GLY A 1 87 ? 10.279 -8.051 -3.729 1.00 42.53 87 GLY A CA 1
ATOM 722 C C . GLY A 1 87 ? 11.076 -9.364 -3.853 1.00 42.53 87 GLY A C 1
ATOM 723 O O . GLY A 1 87 ? 12.236 -9.420 -3.456 1.00 42.53 87 GLY A O 1
ATOM 724 N N . ASP A 1 88 ? 10.481 -10.396 -4.464 1.00 44.84 88 ASP A N 1
ATOM 725 C CA . ASP A 1 88 ? 11.055 -11.726 -4.682 1.00 44.84 88 ASP A CA 1
ATOM 726 C C . ASP A 1 88 ? 11.425 -12.002 -6.156 1.00 44.84 88 ASP A C 1
ATOM 728 O O . ASP A 1 88 ? 11.996 -13.059 -6.466 1.00 44.84 88 ASP A O 1
ATOM 732 N N . ALA A 1 89 ? 11.035 -11.117 -7.083 1.00 45.53 89 ALA A N 1
ATOM 733 C CA . ALA A 1 89 ? 11.317 -11.233 -8.509 1.00 45.53 89 ALA A CA 1
ATOM 734 C C . ALA A 1 89 ? 12.291 -10.129 -8.929 1.00 45.53 89 ALA A C 1
ATOM 736 O O . ALA A 1 89 ? 12.242 -9.005 -8.453 1.00 45.53 89 ALA A O 1
ATOM 737 N N . TYR A 1 90 ? 13.195 -10.460 -9.843 1.00 47.94 90 TYR A N 1
ATOM 738 C CA . TYR A 1 90 ? 14.335 -9.644 -10.275 1.00 47.94 90 TYR A CA 1
ATOM 739 C C . TYR A 1 90 ? 13.988 -8.273 -10.894 1.00 47.94 90 TYR A C 1
ATOM 741 O O . TYR A 1 90 ? 14.890 -7.541 -11.294 1.00 47.94 90 TYR A O 1
ATOM 749 N N . LEU A 1 91 ? 12.714 -7.899 -10.962 1.00 52.38 91 LEU A N 1
ATOM 750 C CA . LEU A 1 91 ? 12.250 -6.579 -11.364 1.00 52.38 91 LEU A CA 1
ATOM 751 C C . LEU A 1 91 ? 11.615 -5.906 -10.142 1.00 52.38 91 LEU A C 1
ATOM 753 O O . LEU A 1 91 ? 10.405 -5.919 -9.944 1.00 52.38 91 LEU A O 1
ATOM 757 N N . ASN A 1 92 ? 12.473 -5.373 -9.276 1.00 69.25 92 ASN A N 1
ATOM 758 C CA . ASN A 1 92 ? 12.043 -4.442 -8.242 1.00 69.25 92 ASN A CA 1
ATOM 759 C C . ASN A 1 92 ? 11.891 -3.035 -8.848 1.00 69.25 92 ASN A C 1
ATOM 761 O O . ASN A 1 92 ? 12.357 -2.762 -9.961 1.00 69.25 92 ASN A O 1
ATOM 765 N N . SER A 1 93 ? 11.261 -2.128 -8.105 1.00 75.19 93 SER A N 1
ATOM 766 C CA . SER A 1 93 ? 11.072 -0.733 -8.520 1.00 75.19 93 SER A CA 1
ATOM 767 C C . SER A 1 93 ? 12.379 -0.048 -8.935 1.00 75.19 93 SER A C 1
ATOM 769 O O . SER A 1 93 ? 12.389 0.711 -9.900 1.00 75.19 93 SER A O 1
ATOM 771 N N . GLY A 1 94 ? 13.496 -0.369 -8.275 1.00 79.56 94 GLY A N 1
ATOM 772 C CA . GLY A 1 94 ? 14.819 0.144 -8.630 1.00 79.56 94 GLY A CA 1
ATOM 773 C C . GLY A 1 94 ? 15.268 -0.254 -10.039 1.00 79.56 94 GLY A C 1
ATOM 774 O O . GLY A 1 94 ? 15.705 0.600 -10.808 1.00 79.56 94 GLY A O 1
ATOM 775 N N . ASN A 1 95 ? 15.116 -1.526 -10.415 1.00 81.25 95 ASN A N 1
ATOM 776 C CA . ASN A 1 95 ? 15.456 -1.993 -11.760 1.00 81.25 95 ASN A CA 1
ATOM 777 C C . ASN A 1 95 ? 14.528 -1.386 -12.817 1.00 81.25 95 ASN A C 1
ATOM 779 O O . ASN A 1 95 ? 15.006 -0.971 -13.870 1.00 81.25 95 ASN A O 1
ATOM 783 N N . PHE A 1 96 ? 13.228 -1.286 -12.528 1.00 86.81 96 PHE A N 1
ATOM 784 C CA . PHE A 1 96 ? 12.272 -0.610 -13.409 1.00 86.81 96 PHE A CA 1
ATOM 785 C C . PHE A 1 96 ? 12.707 0.835 -13.697 1.00 86.81 96 PHE A C 1
ATOM 787 O O . PHE A 1 96 ? 12.906 1.197 -14.856 1.00 86.81 96 PHE A O 1
ATOM 794 N N . ILE A 1 97 ? 12.952 1.625 -12.646 1.00 90.38 97 ILE A N 1
ATOM 795 C CA . ILE A 1 97 ? 13.415 3.015 -12.759 1.00 90.38 97 ILE A CA 1
ATOM 796 C C . ILE A 1 97 ? 14.734 3.089 -13.537 1.00 90.38 97 ILE A C 1
ATOM 798 O O . ILE A 1 97 ? 14.876 3.914 -14.436 1.00 90.38 97 ILE A O 1
ATOM 802 N N . HIS A 1 98 ? 15.684 2.196 -13.253 1.00 90.38 98 HIS A N 1
ATOM 803 C CA . HIS A 1 98 ? 16.977 2.166 -13.937 1.00 90.38 98 HIS A CA 1
ATOM 804 C C . HIS A 1 98 ? 16.855 1.958 -15.454 1.00 90.38 98 HIS A C 1
ATOM 806 O O . HIS A 1 98 ? 17.593 2.574 -16.224 1.00 90.38 98 HIS A O 1
ATOM 812 N N . TYR A 1 99 ? 15.949 1.091 -15.902 1.00 91.06 99 TYR A N 1
ATOM 813 C CA . TYR A 1 99 ? 15.722 0.867 -17.330 1.00 91.06 99 TYR A CA 1
ATOM 814 C C . TYR A 1 99 ? 14.979 2.027 -17.996 1.00 91.06 99 TYR A C 1
ATOM 816 O O . TYR A 1 99 ? 15.302 2.376 -19.129 1.00 91.06 99 TYR A O 1
ATOM 824 N N . ILE A 1 100 ? 14.046 2.667 -17.289 1.00 93.44 100 ILE A N 1
ATOM 825 C CA . ILE A 1 100 ? 13.395 3.888 -17.774 1.00 93.44 100 ILE A CA 1
ATOM 826 C C . ILE A 1 100 ? 14.419 5.013 -17.961 1.00 93.44 100 ILE A C 1
ATOM 828 O O . ILE A 1 100 ? 14.411 5.677 -18.995 1.00 93.44 100 ILE A O 1
ATOM 832 N N . GLU A 1 101 ? 15.335 5.213 -17.010 1.00 94.69 101 GLU A N 1
ATOM 833 C CA . GLU A 1 101 ? 16.403 6.208 -17.167 1.00 94.69 101 GLU A CA 1
ATOM 834 C C . GLU A 1 101 ? 17.320 5.888 -18.353 1.00 94.69 101 GLU A C 1
ATOM 836 O O . GLU A 1 101 ? 17.645 6.789 -19.120 1.00 94.69 101 GLU A O 1
ATOM 841 N N . GLN A 1 102 ? 17.649 4.614 -18.590 1.00 94.25 102 GLN A N 1
ATOM 842 C CA . GLN A 1 102 ? 18.403 4.221 -19.789 1.00 94.25 102 GLN A CA 1
ATOM 843 C C . GLN A 1 102 ? 17.666 4.568 -21.087 1.00 94.25 102 GLN A C 1
ATOM 845 O O . GLN A 1 102 ? 18.282 5.106 -22.002 1.00 94.25 102 GLN A O 1
ATOM 850 N N . LEU A 1 103 ? 16.358 4.304 -21.177 1.00 95.75 103 LEU A N 1
ATOM 851 C CA . LEU A 1 103 ? 15.563 4.693 -22.349 1.00 95.75 103 LEU A CA 1
ATOM 852 C C . LEU A 1 103 ? 15.601 6.212 -22.569 1.00 95.75 103 LEU A C 1
ATOM 854 O O . LEU A 1 103 ? 15.815 6.667 -23.687 1.00 95.75 103 LEU A O 1
ATOM 858 N N . LYS A 1 104 ? 15.477 7.002 -21.495 1.00 96.88 104 LYS A N 1
ATOM 859 C CA . LYS A 1 104 ? 15.551 8.473 -21.540 1.00 96.88 104 LYS A CA 1
ATOM 860 C C . LYS A 1 104 ? 16.927 9.000 -21.959 1.00 96.88 104 LYS A C 1
ATOM 862 O O . LYS A 1 104 ? 17.007 10.084 -22.537 1.00 96.88 104 LYS A O 1
ATOM 867 N N . GLU A 1 105 ? 17.998 8.290 -21.612 1.00 96.81 105 GLU 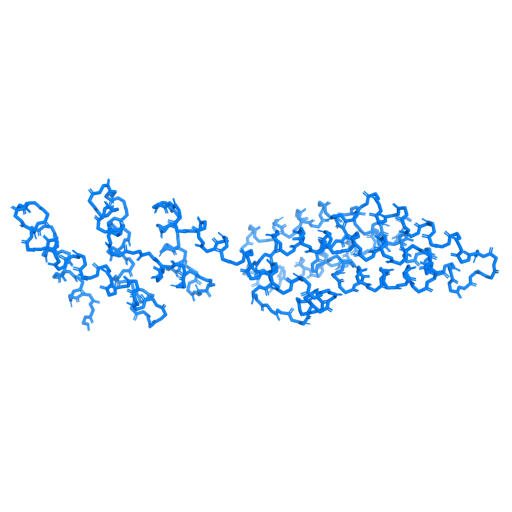A N 1
ATOM 868 C CA . GLU A 1 105 ? 19.375 8.640 -21.975 1.00 96.81 105 GLU A CA 1
ATOM 869 C C . GLU A 1 105 ? 19.699 8.295 -23.433 1.00 96.81 105 GLU A C 1
ATOM 871 O O . GLU A 1 105 ? 20.383 9.069 -24.104 1.00 96.81 105 GLU A O 1
ATOM 876 N N . LEU A 1 106 ? 19.215 7.147 -23.916 1.00 96.31 106 LEU A N 1
ATOM 877 C CA . LEU A 1 106 ? 19.513 6.633 -25.254 1.00 96.31 106 LEU A CA 1
ATOM 878 C C . LEU A 1 106 ? 18.588 7.203 -26.336 1.00 96.31 106 LEU A C 1
ATOM 880 O O . LEU A 1 106 ? 19.030 7.399 -27.463 1.00 96.31 106 LEU A O 1
ATOM 884 N N . ASP A 1 107 ? 17.341 7.522 -25.989 1.00 96.94 107 ASP A N 1
ATOM 885 C CA . ASP A 1 107 ? 16.347 8.107 -26.888 1.00 96.94 107 ASP A CA 1
ATOM 886 C C . ASP A 1 107 ? 15.745 9.377 -26.270 1.00 96.94 107 ASP A C 1
ATOM 888 O O . ASP A 1 107 ? 14.674 9.410 -25.655 1.00 96.94 107 ASP A O 1
ATOM 892 N N . ILE A 1 108 ? 16.507 10.459 -26.433 1.00 95.50 108 ILE A N 1
ATOM 893 C CA . ILE A 1 108 ? 16.214 11.778 -25.867 1.00 95.50 108 ILE A CA 1
ATOM 894 C C . ILE A 1 108 ? 14.927 12.368 -26.459 1.00 95.50 108 ILE A C 1
ATOM 896 O O . ILE A 1 108 ? 14.220 13.098 -25.760 1.00 95.50 108 ILE A O 1
ATOM 900 N N . GLU A 1 109 ? 14.611 12.062 -27.722 1.00 96.31 109 GLU A N 1
ATOM 901 C CA . GLU A 1 109 ? 13.425 12.593 -28.406 1.00 96.31 109 GLU A CA 1
ATOM 902 C C . GLU A 1 109 ? 12.128 12.097 -27.753 1.00 96.31 109 GLU A C 1
ATOM 904 O O . GLU A 1 109 ? 11.158 12.851 -27.677 1.00 96.31 109 GLU A O 1
ATOM 909 N N . ASN A 1 110 ? 12.132 10.878 -27.200 1.00 96.81 110 ASN A N 1
ATOM 910 C CA . ASN A 1 110 ? 10.985 10.283 -26.508 1.00 96.81 110 ASN A CA 1
ATOM 911 C C . ASN A 1 110 ? 11.111 10.287 -24.974 1.00 96.81 110 ASN A C 1
ATOM 913 O O . ASN A 1 110 ? 10.335 9.627 -24.283 1.00 96.81 110 ASN A O 1
ATOM 917 N N . LYS A 1 111 ? 12.041 11.061 -24.403 1.00 96.50 111 LYS A N 1
ATOM 918 C CA . LYS A 1 111 ? 12.265 11.122 -22.949 1.00 96.50 111 LYS A CA 1
ATOM 919 C C . LYS A 1 111 ? 10.988 11.370 -22.133 1.00 96.50 111 LYS A C 1
ATOM 921 O O . LYS A 1 111 ? 10.805 10.742 -21.090 1.00 96.50 111 LYS A O 1
ATOM 926 N N . GLU A 1 112 ? 10.134 12.293 -22.576 1.00 97.25 112 GLU A N 1
ATOM 927 C CA . GLU A 1 112 ? 8.871 12.611 -21.888 1.00 97.25 112 GLU A CA 1
ATOM 928 C C . GLU A 1 112 ? 7.905 11.421 -21.923 1.00 97.25 112 GLU A C 1
ATOM 930 O O . GLU A 1 112 ? 7.363 11.050 -20.887 1.00 97.25 112 GLU A O 1
ATOM 935 N N . LYS A 1 113 ? 7.799 10.731 -23.067 1.00 96.38 113 LYS A N 1
ATOM 936 C CA . LYS A 1 113 ? 6.986 9.514 -23.220 1.00 96.38 113 LYS A CA 1
ATOM 937 C C . LYS A 1 113 ? 7.382 8.438 -22.203 1.00 96.38 113 LYS A C 1
ATOM 939 O O . LYS A 1 113 ? 6.513 7.847 -21.568 1.00 96.38 113 LYS A O 1
ATOM 944 N N . TYR A 1 114 ? 8.681 8.186 -22.035 1.00 95.75 114 TYR A N 1
ATOM 945 C CA . TYR A 1 114 ? 9.173 7.185 -21.079 1.00 95.75 114 TYR A CA 1
ATOM 946 C C . TYR A 1 114 ? 8.946 7.599 -19.626 1.00 95.75 114 TYR A C 1
ATOM 948 O O . TYR A 1 114 ? 8.616 6.761 -18.786 1.00 95.75 114 TYR A O 1
ATOM 956 N N . HIS A 1 115 ? 9.108 8.889 -19.328 1.00 96.12 115 HIS A N 1
ATOM 957 C CA . HIS A 1 115 ? 8.848 9.427 -17.999 1.00 96.12 115 HIS A CA 1
ATOM 958 C C . HIS A 1 115 ? 7.365 9.314 -17.624 1.00 96.12 115 HIS A C 1
ATOM 960 O O . HIS A 1 115 ? 7.058 8.739 -16.583 1.00 96.12 115 HIS A O 1
ATOM 966 N N . ASP A 1 116 ? 6.459 9.772 -18.489 1.00 95.44 116 ASP A N 1
ATOM 967 C CA . ASP A 1 116 ? 5.013 9.726 -18.249 1.00 95.44 116 ASP A CA 1
ATOM 968 C C . ASP A 1 116 ? 4.528 8.284 -18.065 1.00 95.44 116 ASP A C 1
ATOM 970 O O . ASP A 1 116 ? 3.814 7.979 -17.106 1.00 95.44 116 ASP A O 1
ATOM 974 N N . PHE A 1 117 ? 5.000 7.372 -18.922 1.00 93.50 117 PHE A N 1
ATOM 975 C CA . PHE A 1 117 ? 4.730 5.943 -18.790 1.00 93.50 117 PHE A CA 1
ATOM 976 C C . PHE A 1 117 ? 5.139 5.410 -17.413 1.00 93.50 117 PHE A C 1
ATOM 978 O O . PHE A 1 117 ? 4.369 4.701 -16.760 1.00 93.50 117 PHE A O 1
ATOM 985 N N . ALA A 1 118 ? 6.339 5.755 -16.946 1.00 92.88 118 ALA A N 1
ATOM 986 C CA . ALA A 1 118 ? 6.829 5.310 -15.650 1.00 92.88 118 ALA A CA 1
ATOM 987 C C . ALA A 1 118 ? 6.021 5.900 -14.488 1.00 92.88 118 ALA A C 1
ATOM 989 O O . ALA A 1 118 ? 5.682 5.165 -13.561 1.00 92.88 118 ALA A O 1
ATOM 990 N N . VAL A 1 119 ? 5.655 7.185 -14.549 1.00 94.00 119 VAL A N 1
ATOM 991 C CA . VAL A 1 119 ? 4.819 7.831 -13.524 1.00 94.00 119 VAL A CA 1
ATOM 992 C C . VAL A 1 119 ? 3.466 7.129 -13.400 1.00 94.00 119 VAL A C 1
ATOM 994 O O . VAL A 1 119 ? 3.043 6.829 -12.283 1.00 94.00 119 VAL A O 1
ATOM 997 N N . GLU A 1 120 ? 2.795 6.816 -14.512 1.00 92.25 120 GLU A N 1
ATOM 998 C CA . GLU A 1 120 ? 1.509 6.103 -14.481 1.00 92.25 120 GLU A CA 1
ATOM 999 C C . GLU A 1 120 ? 1.623 4.728 -13.807 1.00 92.25 120 GLU A C 1
ATOM 1001 O O . GLU A 1 120 ? 0.823 4.380 -12.933 1.00 92.25 120 GLU A O 1
ATOM 1006 N N . HIS A 1 121 ? 2.657 3.967 -14.159 1.00 89.00 121 HIS A N 1
ATOM 1007 C CA . HIS A 1 121 ? 2.875 2.629 -13.617 1.00 89.00 121 HIS A CA 1
ATOM 1008 C C . HIS A 1 121 ? 3.265 2.652 -12.134 1.00 89.00 121 HIS A C 1
ATOM 1010 O O . HIS A 1 121 ? 2.758 1.849 -11.346 1.00 89.00 121 HIS A O 1
ATOM 1016 N N . LEU A 1 122 ? 4.100 3.609 -11.719 1.00 90.12 122 LEU A N 1
ATOM 1017 C CA . LEU A 1 122 ? 4.459 3.799 -10.313 1.00 90.12 122 LEU A CA 1
ATOM 1018 C C . LEU A 1 122 ? 3.245 4.224 -9.476 1.00 90.12 122 LEU A C 1
ATOM 1020 O O . LEU A 1 122 ? 3.074 3.720 -8.367 1.00 90.12 122 LEU A O 1
ATOM 1024 N N . LYS A 1 123 ? 2.343 5.061 -10.007 1.00 91.25 123 LYS A N 1
ATOM 1025 C CA . LYS A 1 123 ? 1.071 5.395 -9.336 1.00 91.25 123 LYS A CA 1
ATOM 1026 C C . LYS A 1 123 ? 0.182 4.169 -9.129 1.00 91.25 123 LYS A C 1
ATOM 1028 O O . LYS A 1 123 ? -0.404 4.015 -8.053 1.00 91.25 123 LYS A O 1
ATOM 1033 N N . SER A 1 124 ? 0.088 3.284 -10.123 1.00 87.81 124 SER A N 1
ATOM 1034 C CA . SER A 1 124 ? -0.648 2.021 -9.971 1.00 87.81 124 SER A CA 1
ATOM 1035 C C . SER A 1 124 ? -0.015 1.149 -8.887 1.00 87.81 124 SER A C 1
ATOM 1037 O O . SER A 1 124 ? -0.704 0.681 -7.981 1.00 87.81 124 SER A O 1
ATOM 1039 N N . PHE A 1 125 ? 1.313 1.010 -8.918 1.00 84.62 125 PHE A N 1
ATOM 1040 C CA . PHE A 1 125 ? 2.052 0.218 -7.940 1.00 84.62 125 PHE A CA 1
ATOM 1041 C C . PHE A 1 125 ? 1.875 0.731 -6.505 1.00 84.62 125 PHE A C 1
ATOM 1043 O O . PHE A 1 125 ? 1.561 -0.062 -5.618 1.00 84.62 125 PHE A O 1
ATOM 1050 N N . ILE A 1 126 ? 2.023 2.043 -6.277 1.00 86.75 126 ILE A N 1
ATOM 1051 C CA . ILE A 1 126 ? 1.837 2.674 -4.960 1.00 86.75 126 ILE A CA 1
ATOM 1052 C C . ILE A 1 126 ? 0.458 2.324 -4.397 1.00 86.75 126 ILE A C 1
ATOM 1054 O O . ILE A 1 126 ? 0.349 1.881 -3.255 1.00 86.75 126 ILE A O 1
ATOM 1058 N N . LYS A 1 127 ? -0.592 2.485 -5.208 1.00 85.94 127 LYS A N 1
ATOM 1059 C CA . LYS A 1 127 ? -1.977 2.242 -4.794 1.00 85.94 127 LYS A CA 1
ATOM 1060 C C . LYS A 1 127 ? -2.234 0.782 -4.418 1.00 85.94 127 LYS A C 1
ATOM 1062 O O . LYS A 1 127 ? -2.978 0.517 -3.478 1.00 85.94 127 LYS A O 1
ATOM 1067 N N . GLU A 1 128 ? -1.631 -0.157 -5.140 1.00 80.62 128 GLU A N 1
ATOM 1068 C CA . GLU A 1 128 ? -1.790 -1.595 -4.896 1.00 80.62 128 GLU A CA 1
ATOM 1069 C C . GLU A 1 128 ? -0.937 -2.112 -3.726 1.00 80.62 128 GLU A C 1
ATOM 1071 O O . GLU A 1 128 ? -1.242 -3.169 -3.176 1.00 80.62 128 GLU A O 1
ATOM 1076 N N . ASN A 1 129 ? 0.102 -1.373 -3.318 1.00 78.44 129 ASN A N 1
ATOM 1077 C CA . ASN A 1 129 ? 1.109 -1.827 -2.352 1.00 78.44 129 ASN A CA 1
ATOM 1078 C C . ASN A 1 129 ? 1.291 -0.854 -1.171 1.00 78.44 129 ASN A C 1
ATOM 1080 O O . ASN A 1 129 ? 2.389 -0.732 -0.628 1.00 78.44 129 ASN A O 1
ATOM 1084 N N . LEU A 1 130 ? 0.222 -0.167 -0.748 1.00 79.94 130 LEU A N 1
ATOM 1085 C CA . LEU A 1 130 ? 0.289 0.855 0.309 1.00 79.94 130 LEU A CA 1
ATOM 1086 C C . LEU A 1 130 ? 0.870 0.349 1.633 1.00 79.94 130 LEU A C 1
ATOM 1088 O O . LEU A 1 130 ? 1.601 1.088 2.285 1.00 79.94 130 LEU A O 1
ATOM 1092 N N . ASP A 1 131 ? 0.580 -0.889 2.032 1.00 72.56 131 ASP A N 1
ATOM 1093 C CA . ASP A 1 131 ? 1.118 -1.449 3.278 1.00 72.56 131 ASP A CA 1
ATOM 1094 C C . ASP A 1 131 ? 2.641 -1.636 3.196 1.00 72.56 131 ASP A C 1
ATOM 1096 O O . ASP A 1 131 ? 3.367 -1.213 4.091 1.00 72.56 131 ASP A O 1
ATOM 1100 N N . TRP A 1 132 ? 3.145 -2.144 2.067 1.00 75.88 132 TRP A N 1
ATOM 1101 C CA . TRP A 1 132 ? 4.586 -2.250 1.819 1.00 75.88 132 TRP A CA 1
ATOM 1102 C C . TRP A 1 132 ? 5.267 -0.873 1.766 1.00 75.88 132 TRP A C 1
ATOM 1104 O O . TRP A 1 132 ? 6.360 -0.700 2.307 1.00 75.88 132 TRP A O 1
ATOM 1114 N N . MET A 1 133 ? 4.605 0.125 1.165 1.00 78.50 133 MET A N 1
ATOM 1115 C CA . MET A 1 133 ? 5.100 1.508 1.124 1.00 78.50 133 MET A CA 1
ATOM 1116 C C . MET A 1 133 ? 5.234 2.115 2.532 1.00 78.50 133 MET A C 1
ATOM 1118 O O . MET A 1 133 ? 6.185 2.855 2.784 1.00 78.50 133 MET A O 1
ATOM 1122 N N . LYS A 1 134 ? 4.319 1.787 3.457 1.00 74.88 134 LYS A N 1
ATOM 1123 C CA . LYS A 1 134 ? 4.347 2.247 4.860 1.00 74.88 134 LYS A CA 1
ATOM 1124 C C . LYS A 1 134 ? 5.461 1.593 5.672 1.00 74.88 134 LYS A C 1
ATOM 1126 O O . LYS A 1 134 ? 6.104 2.273 6.469 1.00 74.88 134 LYS A O 1
ATOM 1131 N N . ASP A 1 135 ? 5.706 0.302 5.450 1.00 67.19 135 ASP A N 1
ATOM 1132 C CA . ASP A 1 135 ? 6.720 -0.467 6.179 1.00 67.19 135 ASP A CA 1
ATOM 1133 C C . ASP A 1 135 ? 8.158 -0.007 5.870 1.00 67.19 135 ASP A C 1
ATOM 1135 O O . ASP A 1 135 ? 9.094 -0.373 6.586 1.00 67.19 135 ASP A O 1
ATOM 1139 N N . GLY A 1 136 ? 8.355 0.799 4.815 1.00 57.06 136 GLY A N 1
ATOM 1140 C CA . GLY A 1 136 ? 9.577 1.578 4.565 1.00 57.06 136 GLY A CA 1
ATOM 1141 C C . GLY A 1 136 ? 10.861 0.752 4.446 1.00 57.06 136 GLY A C 1
ATOM 1142 O O . GLY A 1 136 ? 11.971 1.278 4.566 1.00 57.06 136 GLY A O 1
ATOM 1143 N N . SER A 1 137 ? 10.733 -0.556 4.242 1.00 49.88 137 SER A N 1
ATOM 1144 C CA . SER A 1 137 ? 11.854 -1.482 4.299 1.00 49.88 137 SER A CA 1
ATOM 1145 C C . SER A 1 137 ? 12.782 -1.238 3.102 1.00 49.88 137 SER A C 1
ATOM 1147 O O . SER A 1 137 ? 12.360 -1.342 1.957 1.00 49.88 137 SER A O 1
ATOM 1149 N N . PHE A 1 138 ? 14.058 -0.944 3.378 1.00 51.19 138 PHE A N 1
ATOM 1150 C CA . PHE A 1 138 ? 15.181 -0.913 2.419 1.00 51.19 138 PHE A CA 1
ATOM 1151 C C . PHE A 1 138 ? 15.334 0.300 1.479 1.00 51.19 138 PHE A C 1
ATOM 1153 O O . PHE A 1 138 ? 16.206 0.272 0.617 1.00 51.19 138 PHE A O 1
ATOM 1160 N N . GLY A 1 139 ? 14.591 1.398 1.659 1.00 62.84 139 GLY A N 1
ATOM 1161 C CA . GLY A 1 139 ? 14.771 2.616 0.841 1.00 62.84 139 GLY A CA 1
ATOM 1162 C C . GLY A 1 139 ? 14.200 2.527 -0.583 1.00 62.84 139 GLY A C 1
ATOM 1163 O O . GLY A 1 139 ? 14.127 3.537 -1.277 1.00 62.84 139 GLY A O 1
ATOM 1164 N N . ASP A 1 140 ? 13.704 1.357 -0.988 1.00 71.50 140 ASP A N 1
ATOM 1165 C CA . ASP A 1 140 ? 13.065 1.132 -2.288 1.00 71.50 140 ASP A CA 1
ATOM 1166 C C . ASP A 1 140 ? 11.772 1.943 -2.458 1.00 71.50 140 ASP A C 1
ATOM 1168 O O . ASP A 1 140 ? 11.477 2.406 -3.560 1.00 71.50 140 ASP A O 1
ATOM 1172 N N . ALA A 1 141 ? 11.028 2.174 -1.371 1.00 80.25 141 ALA A N 1
ATOM 1173 C CA . ALA A 1 141 ? 9.863 3.059 -1.374 1.00 80.25 141 ALA A CA 1
ATOM 1174 C C . ALA A 1 141 ? 10.260 4.524 -1.628 1.00 80.25 141 ALA A C 1
ATOM 1176 O O . ALA A 1 141 ? 9.598 5.214 -2.397 1.00 80.25 141 ALA A O 1
ATOM 1177 N N . GLN A 1 142 ? 11.372 4.990 -1.045 1.00 84.25 142 GLN A N 1
ATOM 1178 C CA . GLN A 1 142 ? 11.852 6.358 -1.261 1.00 84.25 142 GLN A CA 1
ATOM 1179 C C . GLN A 1 142 ? 12.321 6.558 -2.705 1.00 84.25 142 GLN A C 1
ATOM 1181 O O . GLN A 1 142 ? 11.981 7.564 -3.312 1.00 84.25 142 GLN A O 1
ATOM 1186 N N . ASN A 1 143 ? 13.005 5.569 -3.289 1.00 85.38 143 ASN A N 1
ATOM 1187 C CA . ASN A 1 143 ? 13.417 5.618 -4.696 1.00 85.38 143 ASN A CA 1
ATOM 1188 C C . ASN A 1 143 ? 12.224 5.777 -5.654 1.00 85.38 143 ASN A C 1
ATOM 1190 O O . ASN A 1 143 ? 12.349 6.446 -6.676 1.00 85.38 143 ASN A O 1
ATOM 1194 N N . ILE A 1 144 ? 11.068 5.183 -5.327 1.00 89.12 144 ILE A N 1
ATOM 1195 C CA . ILE A 1 144 ? 9.827 5.388 -6.087 1.00 89.12 144 ILE A CA 1
ATOM 1196 C C . ILE A 1 144 ? 9.355 6.834 -5.951 1.00 89.12 144 ILE A C 1
ATOM 1198 O O . ILE A 1 144 ? 9.060 7.473 -6.955 1.00 89.12 144 ILE A O 1
ATOM 1202 N N . LEU A 1 145 ? 9.278 7.350 -4.724 1.00 90.81 145 LEU A N 1
ATOM 1203 C CA . LEU A 1 145 ? 8.780 8.703 -4.464 1.00 90.81 145 LEU A CA 1
ATOM 1204 C C . LEU A 1 145 ? 9.699 9.790 -5.040 1.00 90.81 145 LEU A C 1
ATOM 1206 O O . LEU A 1 145 ? 9.211 10.829 -5.468 1.00 90.81 145 LEU A O 1
ATOM 1210 N N . ASP A 1 146 ? 11.006 9.538 -5.097 1.00 92.75 146 ASP A N 1
ATOM 1211 C CA . ASP A 1 146 ? 12.003 10.470 -5.631 1.00 92.75 146 ASP A CA 1
ATOM 1212 C C . ASP A 1 146 ? 12.069 10.476 -7.167 1.00 92.75 146 ASP A C 1
ATOM 1214 O O . ASP A 1 146 ? 12.701 11.360 -7.747 1.00 92.75 146 ASP A O 1
ATOM 1218 N N . PHE A 1 147 ? 11.433 9.508 -7.841 1.00 93.31 147 PHE A N 1
ATOM 1219 C CA . PHE A 1 147 ? 11.446 9.418 -9.304 1.00 93.31 147 PHE A CA 1
ATOM 1220 C C . PHE A 1 147 ? 10.755 10.614 -9.973 1.00 93.31 147 PHE A C 1
ATOM 1222 O O . PHE A 1 147 ? 11.223 11.107 -11.001 1.00 93.31 147 PHE A O 1
ATOM 1229 N N . ASP A 1 148 ? 9.645 11.077 -9.395 1.00 96.25 148 ASP A N 1
ATOM 1230 C CA . ASP A 1 148 ? 8.889 12.218 -9.898 1.00 96.25 148 ASP A CA 1
ATOM 1231 C C . ASP A 1 148 ? 8.247 13.019 -8.763 1.00 96.25 148 ASP A C 1
ATOM 1233 O O . ASP A 1 148 ? 7.739 12.467 -7.788 1.00 96.25 148 ASP A O 1
ATOM 1237 N N . VAL A 1 149 ? 8.210 14.342 -8.935 1.00 95.75 149 VAL A N 1
ATOM 1238 C CA . VAL A 1 149 ? 7.743 15.284 -7.907 1.00 95.75 149 VAL A CA 1
ATOM 1239 C C . VAL A 1 149 ? 6.266 15.103 -7.547 1.00 95.75 149 VAL A C 1
ATOM 1241 O O . VAL A 1 149 ? 5.854 15.552 -6.483 1.00 95.75 149 VAL A O 1
ATOM 1244 N N . SER A 1 150 ? 5.462 14.474 -8.414 1.00 96.00 150 SER A N 1
ATOM 1245 C CA . SER A 1 150 ? 4.033 14.239 -8.174 1.00 96.00 150 SER A CA 1
ATOM 1246 C C . SER A 1 150 ? 3.738 12.976 -7.361 1.00 96.00 150 SER A C 1
ATOM 1248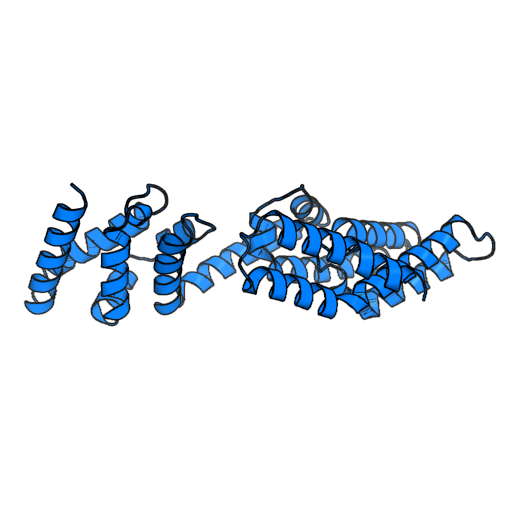 O O . SER A 1 150 ? 2.620 12.810 -6.870 1.00 96.00 150 SER A O 1
ATOM 1250 N N . LEU A 1 151 ? 4.708 12.067 -7.219 1.00 94.56 151 LEU A N 1
ATOM 1251 C CA . LEU A 1 151 ? 4.508 10.785 -6.541 1.00 94.56 151 LEU A CA 1
ATOM 1252 C C . LEU A 1 151 ? 4.361 10.902 -5.014 1.00 94.56 151 LEU A C 1
ATOM 1254 O O . LEU A 1 151 ? 3.504 10.193 -4.480 1.00 94.56 151 LEU A O 1
ATOM 1258 N N . PRO A 1 152 ? 5.091 11.785 -4.300 1.00 93.62 152 PRO A N 1
ATOM 1259 C CA . PRO A 1 152 ? 4.870 12.017 -2.871 1.00 93.62 152 PRO A CA 1
ATOM 1260 C C . PRO A 1 152 ? 3.440 12.470 -2.556 1.00 93.62 152 PRO A C 1
ATOM 1262 O O . PRO A 1 152 ? 2.778 11.863 -1.714 1.00 93.62 152 PRO A O 1
ATOM 1265 N N . ASP A 1 153 ? 2.935 13.471 -3.282 1.00 93.38 153 ASP A N 1
ATOM 1266 C CA . ASP A 1 153 ? 1.577 13.992 -3.086 1.00 93.38 153 ASP A CA 1
ATOM 1267 C C . ASP A 1 153 ? 0.525 12.910 -3.383 1.00 93.38 153 ASP A C 1
ATOM 1269 O O . ASP A 1 153 ? -0.404 12.701 -2.601 1.00 93.38 153 ASP A O 1
ATOM 1273 N N . TYR A 1 154 ? 0.709 12.153 -4.469 1.00 94.56 154 TYR A N 1
ATOM 1274 C CA . TYR A 1 154 ? -0.177 11.042 -4.819 1.00 94.56 154 TYR A CA 1
ATOM 1275 C C . TYR A 1 154 ? -0.170 9.919 -3.766 1.00 94.56 154 TYR A C 1
ATOM 1277 O O . TYR A 1 154 ? -1.216 9.345 -3.452 1.00 94.56 154 TYR A O 1
ATOM 1285 N N . TYR A 1 155 ? 0.991 9.597 -3.191 1.00 90.69 155 TYR A N 1
ATOM 1286 C CA . TYR A 1 155 ? 1.090 8.626 -2.101 1.00 90.69 155 TYR A CA 1
ATOM 1287 C C . TYR A 1 155 ? 0.314 9.089 -0.862 1.00 90.69 155 TYR A C 1
ATOM 1289 O O . TYR A 1 155 ? -0.446 8.305 -0.287 1.00 90.69 155 TYR A O 1
ATOM 1297 N N . GLU A 1 156 ? 0.430 10.365 -0.484 1.00 88.88 156 GLU A N 1
ATOM 1298 C CA . GLU A 1 156 ? -0.364 10.917 0.615 1.00 88.88 156 GLU A CA 1
ATOM 1299 C C . GLU A 1 156 ? -1.872 10.855 0.344 1.00 88.88 156 GLU A C 1
ATOM 1301 O O . GLU A 1 156 ? -2.649 10.563 1.257 1.00 88.88 156 GLU A O 1
ATOM 1306 N N . GLU A 1 157 ? -2.305 11.145 -0.886 1.00 91.00 157 GLU A N 1
ATOM 1307 C CA . GLU A 1 157 ? -3.704 11.001 -1.298 1.00 91.00 157 GLU A CA 1
ATOM 1308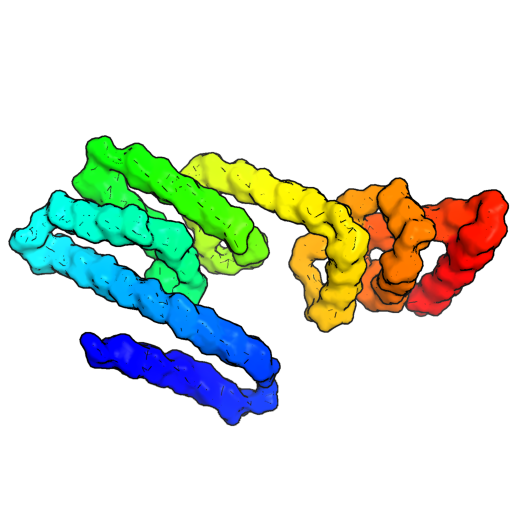 C C . GLU A 1 157 ? -4.175 9.554 -1.136 1.00 91.00 157 GLU A C 1
ATOM 1310 O O . GLU A 1 157 ? -5.211 9.315 -0.515 1.00 91.00 157 GLU A O 1
ATOM 1315 N N . CYS A 1 158 ? -3.376 8.582 -1.582 1.00 86.88 158 CYS A N 1
ATOM 1316 C CA . CYS A 1 158 ? -3.697 7.165 -1.431 1.00 86.88 158 CYS A CA 1
ATOM 1317 C C . CYS A 1 158 ? -3.793 6.733 0.042 1.00 86.88 158 CYS A C 1
ATOM 1319 O O . CYS A 1 158 ? -4.689 5.962 0.391 1.00 86.88 158 CYS A O 1
ATOM 1321 N N . ILE A 1 159 ? -2.921 7.237 0.928 1.00 83.00 159 ILE A N 1
ATOM 1322 C CA . ILE A 1 159 ? -3.033 6.990 2.376 1.00 83.00 159 ILE A CA 1
ATOM 1323 C C . ILE A 1 159 ? -4.346 7.566 2.912 1.00 83.00 159 ILE A C 1
ATOM 1325 O O . ILE A 1 159 ? -5.093 6.866 3.597 1.00 83.00 159 ILE A O 1
ATOM 1329 N N . LYS A 1 160 ? -4.656 8.825 2.578 1.00 79.81 160 LYS A N 1
ATOM 1330 C CA . LYS A 1 160 ? -5.884 9.498 3.029 1.00 79.81 160 LYS A CA 1
ATOM 1331 C C . LYS A 1 160 ? -7.131 8.748 2.550 1.00 79.81 160 LYS A C 1
ATOM 1333 O O . LYS A 1 160 ? -8.050 8.546 3.343 1.00 79.81 160 LYS A O 1
ATOM 1338 N N . GLU A 1 161 ? -7.158 8.301 1.295 1.00 78.56 161 GLU A N 1
ATOM 1339 C CA . GLU A 1 161 ? -8.242 7.487 0.732 1.00 78.56 161 GLU A CA 1
ATOM 1340 C C . GLU A 1 161 ? -8.356 6.121 1.418 1.00 78.56 161 GLU A C 1
ATOM 1342 O O . GLU A 1 161 ? -9.455 5.717 1.804 1.00 78.56 161 GLU A O 1
ATOM 1347 N N . SER A 1 162 ? -7.233 5.424 1.615 1.00 70.94 162 SER A N 1
ATOM 1348 C CA . SER A 1 162 ? -7.184 4.139 2.316 1.00 70.94 162 SER A CA 1
ATOM 1349 C C . SER A 1 162 ? -7.750 4.264 3.730 1.00 70.94 162 SER A C 1
ATOM 1351 O O . SER A 1 162 ? -8.624 3.488 4.120 1.00 70.94 162 SER A O 1
ATOM 1353 N N . ASP A 1 163 ? -7.313 5.269 4.482 1.00 65.62 163 ASP A N 1
ATOM 1354 C CA . ASP A 1 163 ? -7.755 5.487 5.856 1.00 65.62 163 ASP A CA 1
ATOM 1355 C C . ASP A 1 163 ? -9.228 5.903 5.938 1.00 65.62 163 ASP A C 1
ATOM 1357 O O . ASP A 1 163 ? -9.948 5.446 6.826 1.00 65.62 163 ASP A O 1
ATOM 1361 N N . GLN A 1 164 ? -9.715 6.716 4.992 1.00 60.94 164 GLN A N 1
ATOM 1362 C CA . GLN A 1 164 ? -11.145 7.018 4.884 1.00 60.94 164 GLN A CA 1
ATOM 1363 C C . GLN A 1 164 ? -11.951 5.758 4.544 1.00 60.94 164 GLN A C 1
ATOM 1365 O O . GLN A 1 164 ? -13.007 5.526 5.130 1.00 60.94 164 GLN A O 1
ATOM 1370 N N . SER A 1 165 ? -11.444 4.904 3.650 1.00 57.09 165 SER A N 1
ATOM 1371 C CA . SER A 1 165 ? -12.104 3.657 3.252 1.00 57.09 165 SER A CA 1
ATOM 1372 C C . SER A 1 165 ? -12.187 2.619 4.376 1.00 57.09 165 SER A C 1
ATOM 1374 O O . SER A 1 165 ? -13.161 1.869 4.443 1.00 57.09 165 SER A O 1
ATOM 1376 N N . ALA A 1 166 ? -11.218 2.605 5.295 1.00 55.03 166 ALA A N 1
ATOM 1377 C CA . ALA A 1 166 ? -11.161 1.660 6.406 1.00 55.03 166 ALA A CA 1
ATOM 1378 C C . ALA A 1 166 ? -12.166 1.977 7.536 1.00 55.03 166 ALA A C 1
ATOM 1380 O O . ALA A 1 166 ? -12.562 1.079 8.283 1.00 55.03 166 ALA A O 1
ATOM 1381 N N . VAL A 1 167 ? -12.645 3.225 7.630 1.00 59.25 167 VAL A N 1
ATOM 1382 C CA . VAL A 1 167 ? -13.697 3.650 8.580 1.00 59.25 167 VAL A CA 1
ATOM 1383 C C . VAL A 1 167 ? -15.114 3.503 7.989 1.00 59.25 167 VAL A C 1
ATOM 1385 O O . VAL A 1 167 ? -16.109 3.663 8.700 1.00 59.25 167 VAL A O 1
ATOM 1388 N N . ASN A 1 168 ? -15.243 3.140 6.707 1.00 62.81 168 ASN A N 1
ATOM 1389 C CA . ASN A 1 168 ? -16.522 3.174 5.986 1.00 62.81 168 ASN A CA 1
ATOM 1390 C C . ASN A 1 168 ? -17.495 2.028 6.312 1.00 62.81 168 ASN A C 1
ATOM 1392 O O . ASN A 1 168 ? -18.637 2.061 5.847 1.00 62.81 168 ASN A O 1
ATOM 1396 N N . SER A 1 169 ? -17.109 1.031 7.116 1.00 79.50 169 SER A N 1
ATOM 1397 C CA . SER A 1 169 ? -18.058 0.021 7.597 1.00 79.50 169 SER A CA 1
ATOM 1398 C C . SER A 1 169 ? -17.801 -0.445 9.027 1.00 79.50 169 SER A C 1
ATOM 1400 O O . SER A 1 169 ? -16.669 -0.606 9.489 1.00 79.50 169 SER A O 1
ATOM 1402 N N . VAL A 1 170 ? -18.894 -0.739 9.730 1.00 86.88 170 VAL A N 1
ATOM 1403 C CA . VAL A 1 170 ? -18.857 -1.276 11.093 1.00 86.88 170 VAL A CA 1
ATOM 1404 C C . VAL A 1 170 ? -18.185 -2.660 11.142 1.00 86.88 170 VAL A C 1
ATOM 1406 O O . VAL A 1 170 ? -17.520 -2.993 12.124 1.00 86.88 170 VAL A O 1
ATOM 1409 N N . GLU A 1 171 ? -18.289 -3.458 10.074 1.00 86.06 171 GLU A N 1
ATOM 1410 C CA . GLU A 1 171 ? -17.613 -4.751 9.921 1.00 86.06 171 GLU A CA 1
ATOM 1411 C C . GLU A 1 171 ? -16.086 -4.633 9.837 1.00 86.06 171 GLU A C 1
ATOM 1413 O O . GLU A 1 171 ? -15.390 -5.460 10.435 1.00 86.06 171 GLU A O 1
ATOM 1418 N N . GLN A 1 172 ? -15.559 -3.618 9.146 1.00 83.44 172 GLN A N 1
ATOM 1419 C CA . GLN A 1 172 ? -14.116 -3.366 9.084 1.00 83.44 172 GLN A CA 1
ATOM 1420 C C . GLN A 1 172 ? -13.575 -2.972 10.456 1.00 83.44 172 GLN A C 1
ATOM 1422 O O . GLN A 1 172 ? -12.596 -3.560 10.910 1.00 83.44 172 GLN A O 1
ATOM 1427 N N . ILE A 1 173 ? -14.270 -2.084 11.178 1.00 88.50 173 ILE A N 1
ATOM 1428 C CA . ILE A 1 173 ? -13.873 -1.682 12.538 1.00 88.50 173 ILE A CA 1
ATOM 1429 C C . ILE A 1 173 ? -13.861 -2.889 13.489 1.00 88.50 173 ILE A C 1
ATOM 1431 O O . ILE A 1 173 ? -12.931 -3.063 14.277 1.00 88.50 173 ILE A O 1
ATOM 1435 N N . ILE A 1 174 ? -14.856 -3.778 13.385 1.00 89.88 174 ILE A N 1
ATOM 1436 C CA . ILE A 1 174 ? -14.872 -5.043 14.138 1.00 89.88 174 ILE A CA 1
ATOM 1437 C C . ILE A 1 174 ? -13.659 -5.915 13.805 1.00 89.88 174 ILE A C 1
ATOM 1439 O O . ILE A 1 174 ? -13.101 -6.544 14.705 1.00 89.88 174 ILE A O 1
ATOM 1443 N N . THR A 1 175 ? -13.293 -6.000 12.528 1.00 87.19 175 THR A N 1
ATOM 1444 C CA . THR A 1 175 ? -12.170 -6.825 12.069 1.00 87.19 175 THR A CA 1
ATOM 1445 C C . THR A 1 175 ? -10.852 -6.268 12.593 1.00 87.19 175 THR A C 1
ATOM 1447 O O . THR A 1 175 ? -10.120 -7.015 13.227 1.00 87.19 175 THR A O 1
ATOM 1450 N N . MET A 1 176 ? -10.623 -4.955 12.499 1.00 86.62 176 MET A N 1
ATOM 1451 C CA . MET A 1 176 ? -9.436 -4.298 13.066 1.00 86.62 176 MET A CA 1
ATOM 1452 C C . MET A 1 176 ? -9.282 -4.575 14.568 1.00 86.62 176 MET A C 1
ATOM 1454 O O . MET A 1 176 ? -8.242 -5.057 15.007 1.00 86.62 176 MET A O 1
ATOM 1458 N N . MET A 1 177 ? -10.345 -4.389 15.363 1.00 87.94 177 MET A N 1
ATOM 1459 C CA . MET A 1 177 ? -10.307 -4.694 16.805 1.00 87.94 177 MET A CA 1
ATOM 1460 C C . MET A 1 177 ? -9.981 -6.167 17.111 1.00 87.94 177 MET A C 1
ATOM 1462 O O . MET A 1 177 ? -9.453 -6.481 18.181 1.00 87.94 177 MET A O 1
ATOM 1466 N N . ARG A 1 178 ? -10.341 -7.097 16.219 1.00 85.62 178 ARG A N 1
ATOM 1467 C CA . ARG A 1 178 ? -10.022 -8.525 16.371 1.00 85.62 178 ARG A CA 1
ATOM 1468 C C . ARG A 1 178 ? -8.589 -8.824 15.971 1.00 85.62 178 ARG A C 1
ATOM 1470 O O . ARG A 1 178 ? -7.922 -9.536 16.714 1.00 85.62 178 ARG A O 1
ATOM 1477 N N . ASP A 1 179 ? -8.149 -8.279 14.850 1.00 81.50 179 ASP A N 1
ATOM 1478 C CA . ASP A 1 179 ? -6.817 -8.485 14.297 1.00 81.50 179 ASP A CA 1
ATOM 1479 C C . ASP A 1 179 ? -5.747 -7.971 15.253 1.00 81.50 179 ASP A C 1
ATOM 1481 O O . ASP A 1 179 ? -4.853 -8.736 15.609 1.00 81.50 179 ASP A O 1
ATOM 1485 N N . ILE A 1 180 ? -5.919 -6.755 15.783 1.00 80.56 180 ILE A N 1
ATOM 1486 C CA . ILE A 1 180 ? -5.055 -6.184 16.826 1.00 80.56 180 ILE A CA 1
ATOM 1487 C C . ILE A 1 180 ? -4.869 -7.174 17.987 1.00 80.56 180 ILE A C 1
ATOM 1489 O O . ILE A 1 180 ? -3.755 -7.466 18.420 1.00 80.56 180 ILE A O 1
ATOM 1493 N N . ARG A 1 181 ? -5.977 -7.738 18.480 1.00 78.44 181 ARG A N 1
ATOM 1494 C CA . ARG A 1 181 ? -5.975 -8.675 19.612 1.00 78.44 181 ARG A CA 1
ATOM 1495 C C . ARG A 1 181 ? -5.357 -10.034 19.298 1.00 78.44 181 ARG A C 1
ATOM 1497 O O . ARG A 1 181 ? -5.014 -10.758 20.227 1.00 78.44 181 ARG A O 1
ATOM 1504 N N . GLN A 1 182 ? -5.335 -10.439 18.032 1.00 74.00 182 GLN A N 1
ATOM 1505 C CA . GLN A 1 182 ? -4.862 -11.759 17.610 1.00 74.00 182 GLN A CA 1
ATOM 1506 C C . GLN A 1 182 ? -3.399 -11.735 17.171 1.00 74.00 182 GLN A C 1
ATOM 1508 O O . GLN A 1 182 ? -2.686 -12.708 17.400 1.00 74.00 182 GLN A O 1
ATOM 1513 N N . LYS A 1 183 ? -2.959 -10.642 16.542 1.00 69.44 183 LYS A N 1
ATOM 1514 C CA . LYS A 1 183 ? -1.629 -10.518 15.937 1.00 69.44 183 LYS A CA 1
ATOM 1515 C C . LYS A 1 183 ? -0.568 -9.980 16.907 1.00 69.44 183 LYS A C 1
ATOM 1517 O O . LYS A 1 183 ? 0.612 -10.091 16.601 1.00 69.44 183 LYS A O 1
ATOM 1522 N N . HIS A 1 184 ? -0.961 -9.445 18.073 1.00 59.97 184 HIS A N 1
ATOM 1523 C CA . HIS A 1 184 ? -0.058 -8.854 19.081 1.00 59.97 184 HIS A CA 1
ATOM 1524 C C . HIS A 1 184 ? 0.932 -7.820 18.499 1.00 59.97 184 HIS A C 1
ATOM 1526 O O . HIS A 1 184 ? 2.064 -7.685 18.960 1.00 59.97 184 HIS A O 1
ATOM 1532 N N . GLY A 1 185 ? 0.485 -7.088 17.480 1.00 55.81 185 GLY A N 1
ATOM 1533 C CA . GLY A 1 185 ? 1.216 -6.060 16.749 1.00 55.81 185 GLY A CA 1
ATOM 1534 C C . GLY A 1 185 ? 0.223 -5.177 15.995 1.00 55.81 185 GLY A C 1
ATOM 1535 O O . GLY A 1 185 ? -0.934 -5.567 15.817 1.00 55.81 185 GLY A O 1
ATOM 1536 N N . TRP A 1 186 ? 0.666 -3.985 15.602 1.00 65.94 186 TRP A N 1
ATOM 1537 C CA . TRP A 1 186 ? -0.178 -2.957 14.998 1.00 65.94 186 TRP A CA 1
ATOM 1538 C C . TRP A 1 186 ? 0.471 -2.471 13.703 1.00 65.94 186 TRP A C 1
ATOM 1540 O O . TRP A 1 186 ? 1.663 -2.166 13.710 1.00 65.94 186 TRP A O 1
ATOM 1550 N N . ASN A 1 187 ? -0.321 -2.370 12.640 1.00 69.81 187 ASN A N 1
ATOM 1551 C CA . ASN A 1 187 ? -0.003 -1.590 11.453 1.00 69.81 187 ASN A CA 1
ATOM 1552 C C . ASN A 1 187 ? -0.636 -0.195 11.642 1.00 69.81 187 ASN A C 1
ATOM 1554 O O . ASN A 1 187 ? -0.402 0.469 12.653 1.00 69.81 187 ASN A O 1
ATOM 1558 N N . ASN A 1 188 ? -1.476 0.257 10.709 1.00 71.38 188 ASN A N 1
ATOM 1559 C CA . ASN A 1 188 ? -2.181 1.537 10.803 1.00 71.38 188 ASN A CA 1
ATOM 1560 C C . ASN A 1 188 ? -3.516 1.462 11.570 1.00 71.38 188 ASN A C 1
ATOM 1562 O O . ASN A 1 188 ? -4.218 2.470 11.654 1.00 71.38 188 ASN A O 1
ATOM 1566 N N . GLU A 1 189 ? -3.899 0.316 12.147 1.00 82.06 189 GLU A N 1
ATOM 1567 C CA . GLU A 1 189 ? -5.192 0.177 12.829 1.00 82.06 189 GLU A CA 1
ATOM 1568 C C . GLU A 1 189 ? -5.424 1.199 13.960 1.00 82.06 189 GLU A C 1
ATOM 1570 O O . GLU A 1 189 ? -6.546 1.704 14.043 1.00 82.06 189 GLU A O 1
ATOM 1575 N N . PRO A 1 190 ? -4.439 1.564 14.815 1.00 81.81 190 PRO A N 1
ATOM 1576 C CA . PRO A 1 190 ? -4.651 2.589 15.838 1.00 81.81 190 PRO A CA 1
ATOM 1577 C C . PRO A 1 190 ? -5.051 3.949 15.264 1.00 81.81 190 PRO A C 1
ATOM 1579 O O . PRO A 1 190 ? -5.979 4.586 15.763 1.00 81.81 190 PRO A O 1
ATOM 1582 N N . GLU A 1 191 ? -4.379 4.365 14.190 1.00 80.94 191 GLU A N 1
ATOM 1583 C CA . GLU A 1 191 ? -4.635 5.633 13.509 1.00 80.94 191 GLU A CA 1
ATOM 1584 C C . GLU A 1 191 ? -6.006 5.631 12.821 1.00 80.94 191 GLU A C 1
ATOM 1586 O O . GLU A 1 191 ? -6.730 6.626 12.826 1.00 80.94 191 GLU A O 1
ATOM 1591 N N . VAL A 1 192 ? -6.407 4.497 12.248 1.00 82.25 192 VAL A N 1
ATOM 1592 C CA . VAL A 1 192 ? -7.736 4.356 11.644 1.00 82.25 192 VAL A CA 1
ATOM 1593 C C . VAL A 1 192 ? -8.828 4.389 12.718 1.00 82.25 192 VAL A C 1
ATOM 1595 O O . VAL A 1 192 ? -9.855 5.048 12.542 1.00 82.25 192 VAL A O 1
ATOM 1598 N N . LEU A 1 193 ? -8.618 3.711 13.850 1.00 87.56 193 LEU A N 1
ATOM 1599 C CA . LEU A 1 193 ? -9.570 3.697 14.961 1.00 87.56 193 LEU A CA 1
ATOM 1600 C C . LEU A 1 193 ? -9.742 5.083 15.595 1.00 87.56 193 LEU A C 1
ATOM 1602 O O . LEU A 1 193 ? -10.870 5.448 15.932 1.00 87.56 193 LEU A O 1
ATOM 1606 N N . SER A 1 194 ? -8.674 5.874 15.730 1.00 85.56 194 SER A N 1
ATOM 1607 C CA . SER A 1 194 ? -8.763 7.220 16.315 1.00 85.56 194 SER A CA 1
ATOM 1608 C C . SER A 1 194 ? -9.634 8.174 15.486 1.00 85.56 194 SER A C 1
ATOM 1610 O O . SER A 1 194 ? -10.319 9.033 16.039 1.00 85.56 194 SER A O 1
ATOM 1612 N N . LYS A 1 195 ? -9.716 7.959 14.167 1.00 86.06 195 LYS A N 1
ATOM 1613 C CA . LYS A 1 195 ? -10.550 8.753 13.247 1.00 86.06 195 LYS A CA 1
ATOM 1614 C C . LYS A 1 195 ? -12.061 8.494 13.407 1.00 86.06 195 LYS A C 1
ATOM 1616 O O . LYS A 1 195 ? -12.868 9.302 12.929 1.00 86.06 195 LYS A O 1
ATOM 1621 N N . VAL A 1 196 ? -12.480 7.416 14.085 1.00 88.19 196 VAL A N 1
ATOM 1622 C CA . VAL A 1 196 ? -13.905 7.078 14.271 1.00 88.19 196 VAL A CA 1
ATOM 1623 C C . VAL A 1 196 ? -14.570 8.057 15.246 1.00 88.19 196 VAL A C 1
ATOM 1625 O O . VAL A 1 196 ? -14.258 8.103 16.435 1.00 88.19 196 VAL A O 1
ATOM 1628 N N . GLN A 1 197 ? -15.551 8.819 14.760 1.00 89.19 197 GLN A N 1
ATOM 1629 C CA . GLN A 1 197 ? -16.164 9.893 15.541 1.00 89.19 197 GLN A CA 1
ATOM 1630 C C . GLN A 1 197 ? -17.106 9.361 16.641 1.00 89.19 197 GLN A C 1
ATOM 1632 O O . GLN A 1 197 ? -17.868 8.419 16.397 1.00 89.19 197 GLN A O 1
ATOM 1637 N N . PRO A 1 198 ? -17.192 10.019 17.818 1.00 92.19 198 PRO A N 1
ATOM 1638 C CA . PRO A 1 198 ? -18.092 9.617 18.908 1.00 92.19 198 PRO A CA 1
ATOM 1639 C C . PRO A 1 198 ? -19.564 9.454 18.501 1.00 92.19 198 PRO A C 1
ATOM 1641 O O . PRO A 1 198 ? -20.264 8.570 19.001 1.00 92.19 198 PRO A O 1
ATOM 1644 N N . LYS A 1 199 ? -20.047 10.291 17.571 1.00 90.88 199 LYS A N 1
ATOM 1645 C CA . LYS A 1 199 ? -21.418 10.204 17.038 1.00 90.88 199 LYS A CA 1
ATOM 1646 C C . LYS A 1 199 ? -21.666 8.870 16.319 1.00 90.88 199 LYS A C 1
ATOM 1648 O O . LYS A 1 199 ? -22.717 8.264 16.520 1.00 90.88 199 LYS A O 1
ATOM 1653 N N . ASP A 1 200 ? -20.684 8.400 15.553 1.00 91.88 200 ASP A N 1
ATOM 1654 C CA . ASP A 1 200 ? -20.781 7.193 14.737 1.00 91.88 200 ASP A CA 1
ATOM 1655 C C . ASP A 1 200 ? -20.614 5.968 15.637 1.00 91.88 200 ASP A C 1
ATOM 1657 O O . ASP A 1 200 ? -21.429 5.053 15.581 1.00 91.88 200 ASP A O 1
ATOM 1661 N N . ILE A 1 201 ? -19.676 6.015 16.593 1.00 95.00 201 ILE A N 1
ATOM 1662 C CA . ILE A 1 201 ? -19.534 5.009 17.662 1.00 95.00 201 ILE A CA 1
ATOM 1663 C C . ILE A 1 201 ? -20.865 4.802 18.394 1.00 95.00 201 ILE A C 1
ATOM 1665 O O . ILE A 1 201 ? -21.305 3.666 18.584 1.00 95.00 201 ILE A O 1
ATOM 1669 N N . LYS A 1 202 ? -21.531 5.891 18.800 1.00 95.88 202 LYS A N 1
ATOM 1670 C CA . LYS A 1 202 ? -22.832 5.821 19.476 1.00 95.88 202 LYS A CA 1
ATOM 1671 C C . LYS A 1 202 ? -23.890 5.165 18.601 1.00 95.88 202 LYS A C 1
ATOM 1673 O O . LYS A 1 202 ? -24.622 4.312 19.103 1.00 95.88 202 LYS A O 1
ATOM 1678 N N . GLN A 1 203 ? -23.964 5.533 17.325 1.00 94.25 203 GLN A N 1
ATOM 1679 C CA . GLN A 1 203 ? -24.908 4.929 16.388 1.00 94.25 203 GLN A CA 1
ATOM 1680 C C . GLN A 1 203 ? -24.618 3.430 16.204 1.00 94.25 203 GLN A C 1
ATOM 1682 O O . GLN A 1 203 ? -25.511 2.606 16.383 1.00 94.25 203 GLN A O 1
ATOM 1687 N N . TYR A 1 204 ? -23.357 3.051 15.980 1.00 95.12 204 TYR A N 1
ATOM 1688 C CA . TYR A 1 204 ? -22.934 1.657 15.828 1.00 95.12 204 TYR A CA 1
ATOM 1689 C C . TYR A 1 204 ? -23.204 0.809 17.076 1.00 95.12 204 TYR A C 1
ATOM 1691 O O . TYR A 1 204 ? -23.629 -0.338 16.954 1.00 95.12 204 TYR A O 1
ATOM 1699 N N . ILE A 1 205 ? -23.014 1.352 18.285 1.00 96.12 205 ILE A N 1
ATOM 1700 C CA . ILE A 1 205 ? -23.344 0.656 19.54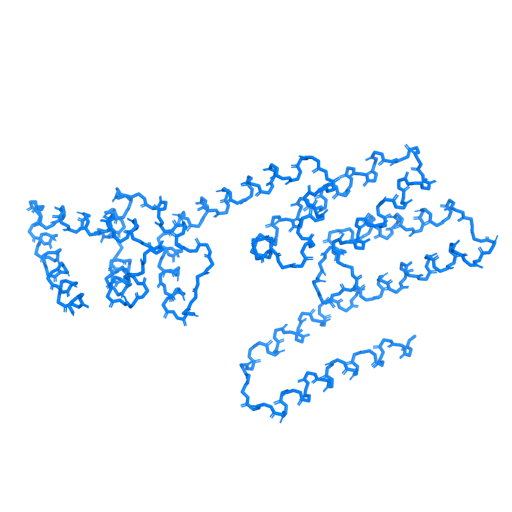1 1.00 96.12 205 ILE A CA 1
ATOM 1701 C C . ILE A 1 205 ? -24.846 0.370 19.651 1.00 96.12 205 ILE A C 1
ATOM 1703 O O . ILE A 1 205 ? -25.229 -0.686 20.164 1.00 96.12 205 ILE A O 1
ATOM 1707 N N . LEU A 1 206 ? -25.689 1.311 19.218 1.00 93.75 206 LEU A N 1
ATOM 1708 C CA . LEU A 1 206 ? -27.144 1.186 19.297 1.00 93.75 206 LEU A CA 1
ATOM 1709 C C . LEU A 1 206 ? -27.700 0.236 18.231 1.00 93.75 206 LEU A C 1
ATOM 1711 O O . LEU A 1 206 ? -28.577 -0.571 18.544 1.00 93.75 206 LEU A O 1
ATOM 1715 N N . ASP A 1 207 ? -27.156 0.294 17.018 1.00 93.25 207 ASP A N 1
ATOM 1716 C CA . ASP A 1 207 ? -27.695 -0.424 15.861 1.00 93.25 207 ASP A CA 1
ATOM 1717 C C . ASP A 1 207 ? -27.068 -1.808 15.661 1.00 93.25 207 ASP A C 1
ATOM 1719 O O . ASP A 1 207 ? -27.708 -2.710 15.117 1.00 93.25 207 ASP A O 1
ATOM 1723 N N . ASN A 1 208 ? -25.821 -2.007 16.105 1.00 93.69 208 ASN A N 1
ATOM 1724 C CA . ASN A 1 208 ? -25.057 -3.221 15.845 1.00 93.69 208 ASN A CA 1
ATOM 1725 C C . ASN A 1 208 ? -24.601 -3.905 17.155 1.00 93.69 208 ASN A C 1
ATOM 1727 O O . ASN A 1 208 ? -23.558 -3.574 17.730 1.00 93.69 208 ASN A O 1
ATOM 1731 N N . PRO A 1 209 ? -25.326 -4.936 17.640 1.00 92.62 209 PRO A N 1
ATOM 1732 C CA . PRO A 1 209 ? -24.964 -5.627 18.878 1.00 92.62 209 PRO A CA 1
ATOM 1733 C C . PRO A 1 209 ? -23.632 -6.384 18.771 1.00 92.62 209 PRO A C 1
ATOM 1735 O O . PRO A 1 209 ? -22.967 -6.595 19.788 1.00 92.62 209 PRO A O 1
ATOM 1738 N N . LYS A 1 210 ? -23.223 -6.787 17.557 1.00 94.62 210 LYS A N 1
ATOM 1739 C CA . LYS A 1 210 ? -21.920 -7.420 17.319 1.00 94.62 210 LYS A CA 1
ATOM 1740 C C . LYS A 1 210 ? -20.799 -6.403 17.528 1.00 94.62 210 LYS A C 1
ATOM 1742 O O . LYS A 1 210 ? -19.848 -6.728 18.229 1.00 94.62 210 LYS A O 1
ATOM 1747 N N . TYR A 1 211 ? -20.948 -5.183 17.009 1.00 95.50 211 TYR A N 1
ATOM 1748 C CA . TYR A 1 211 ? -20.013 -4.084 17.255 1.00 95.50 211 TYR A CA 1
ATOM 1749 C C . TYR A 1 211 ? -19.857 -3.808 18.748 1.00 95.50 211 TYR A C 1
ATOM 1751 O O . TYR A 1 211 ? -18.758 -3.925 19.279 1.00 95.50 211 TYR A O 1
ATOM 1759 N N . CYS A 1 212 ? -20.969 -3.562 19.449 1.00 96.19 212 CYS A N 1
ATOM 1760 C CA . CYS A 1 212 ? -20.961 -3.292 20.889 1.00 96.19 212 CYS A CA 1
ATOM 1761 C C . CYS A 1 212 ? -20.243 -4.399 21.684 1.00 96.19 212 CYS A C 1
ATOM 1763 O O . CYS A 1 212 ? -19.421 -4.122 22.556 1.00 96.19 212 CYS A O 1
ATOM 1765 N N . LYS A 1 213 ? -20.487 -5.671 21.345 1.00 94.38 213 LYS A N 1
ATOM 1766 C CA . LYS A 1 213 ? -19.803 -6.808 21.974 1.00 94.38 213 LYS A CA 1
ATOM 1767 C C . LYS A 1 213 ? -18.291 -6.807 21.727 1.00 94.38 213 LYS A C 1
ATOM 1769 O O . LYS A 1 213 ? -17.536 -7.117 22.648 1.00 94.38 213 LYS A O 1
ATOM 1774 N N . GLU A 1 214 ? -17.852 -6.538 20.501 1.00 94.50 214 GLU A N 1
ATOM 1775 C CA . GLU A 1 214 ? -16.426 -6.557 20.150 1.00 94.50 214 GLU A CA 1
ATOM 1776 C C . GLU A 1 214 ? -15.680 -5.357 20.732 1.00 94.50 214 GLU A C 1
ATOM 1778 O O . GLU A 1 214 ? -14.589 -5.548 21.255 1.00 94.50 214 GLU A O 1
ATOM 1783 N N . VAL A 1 215 ? -16.309 -4.181 20.791 1.00 94.94 215 VAL A N 1
ATOM 1784 C CA . VAL A 1 215 ? -15.784 -3.012 21.511 1.00 94.94 215 VAL A CA 1
ATOM 1785 C C . VAL A 1 215 ? -15.513 -3.340 22.980 1.00 94.94 215 VAL A C 1
ATOM 1787 O O . VAL A 1 215 ? -14.421 -3.096 23.483 1.00 94.94 215 VAL A O 1
ATOM 1790 N N . VAL A 1 216 ? -16.473 -3.954 23.682 1.00 94.69 216 VAL A N 1
ATOM 1791 C CA . VAL A 1 216 ? -16.283 -4.319 25.099 1.00 94.69 216 VAL A CA 1
ATOM 1792 C C . VAL A 1 216 ? -15.146 -5.329 25.270 1.00 94.69 216 VAL A C 1
ATOM 1794 O O . VAL A 1 216 ? -14.369 -5.223 26.215 1.00 94.69 216 VAL A O 1
ATOM 1797 N N . ARG A 1 217 ? -15.022 -6.296 24.352 1.00 92.62 217 ARG A N 1
ATOM 1798 C CA . ARG A 1 217 ? -13.912 -7.262 24.358 1.00 92.62 217 ARG A CA 1
ATOM 1799 C C . ARG A 1 217 ? -12.570 -6.585 24.120 1.00 92.62 217 ARG A C 1
ATOM 1801 O O . ARG A 1 217 ? -11.617 -6.916 24.818 1.00 92.62 217 ARG A O 1
ATOM 1808 N N . PHE A 1 218 ? -12.521 -5.664 23.163 1.00 91.88 218 PHE A N 1
ATOM 1809 C CA . PHE A 1 218 ? -11.344 -4.878 22.829 1.00 91.88 218 PHE A CA 1
ATOM 1810 C C . PHE A 1 218 ? -10.857 -4.070 24.026 1.00 91.88 218 PHE A C 1
ATOM 1812 O O . PHE A 1 218 ? -9.747 -4.286 24.490 1.00 91.88 218 PHE A O 1
ATOM 1819 N N . LEU A 1 219 ? -11.731 -3.265 24.630 1.00 92.50 219 LEU A N 1
ATOM 1820 C CA . LEU A 1 219 ? -11.390 -2.456 25.803 1.00 92.50 219 LEU A CA 1
ATOM 1821 C C . LEU A 1 219 ? -10.970 -3.273 27.035 1.00 92.50 219 LEU A C 1
ATOM 1823 O O . LEU A 1 219 ? -10.271 -2.764 27.907 1.00 92.50 219 LEU A O 1
ATOM 1827 N N . SER A 1 220 ? -11.411 -4.529 27.136 1.00 89.56 220 SER A N 1
ATOM 1828 C CA . SER A 1 220 ? -11.013 -5.426 28.228 1.00 89.56 220 SER A CA 1
ATOM 1829 C C . SER A 1 220 ? -9.677 -6.145 27.995 1.00 89.56 220 SER A C 1
ATOM 1831 O O . SER A 1 220 ? -9.159 -6.759 28.931 1.00 89.56 220 SER A O 1
ATOM 1833 N N . SER A 1 221 ? -9.123 -6.105 26.778 1.00 87.62 221 SER A N 1
ATOM 1834 C CA . SER A 1 221 ? -7.850 -6.754 26.450 1.00 87.62 221 SER A CA 1
ATOM 1835 C C . SER A 1 221 ? -6.651 -5.845 26.767 1.00 87.62 221 SER A C 1
ATOM 1837 O O . SER A 1 221 ? -6.838 -4.649 26.991 1.00 87.62 221 SER A O 1
ATOM 1839 N N . PRO A 1 222 ? -5.417 -6.383 26.834 1.00 84.56 222 PRO A N 1
ATOM 1840 C CA . PRO A 1 222 ? -4.211 -5.567 26.980 1.00 84.56 222 PRO A CA 1
ATOM 1841 C C . PRO A 1 222 ? -4.068 -4.517 25.871 1.00 84.56 222 PRO A C 1
ATOM 1843 O O . PRO A 1 222 ? -3.715 -3.380 26.154 1.00 84.56 222 PRO A O 1
ATOM 1846 N N . GLU A 1 223 ? -4.409 -4.878 24.634 1.00 84.56 223 GLU A N 1
ATOM 1847 C CA . GLU A 1 223 ? -4.274 -4.012 23.463 1.00 84.56 223 GLU A CA 1
ATOM 1848 C C . GLU A 1 223 ? -5.230 -2.814 23.523 1.00 84.56 223 GLU A C 1
ATOM 1850 O O . GLU A 1 223 ? -4.819 -1.690 23.271 1.00 84.56 223 GLU A O 1
ATOM 1855 N N . GLY A 1 224 ? -6.484 -2.999 23.954 1.00 82.06 224 GLY A N 1
ATOM 1856 C CA . GLY A 1 224 ? -7.423 -1.878 24.122 1.00 82.06 224 GLY A CA 1
ATOM 1857 C C . GLY A 1 224 ? -7.040 -0.875 25.221 1.00 82.06 224 GLY A C 1
ATOM 1858 O O . GLY A 1 224 ? -7.682 0.170 25.344 1.00 82.06 224 GLY A O 1
ATOM 1859 N N . LYS A 1 225 ? -6.014 -1.192 26.022 1.00 82.31 225 LYS A N 1
ATOM 1860 C CA . LYS A 1 225 ? -5.440 -0.335 27.071 1.00 82.31 225 LYS A CA 1
ATOM 1861 C C . LYS A 1 225 ? -4.134 0.334 26.637 1.00 82.31 225 LYS A C 1
ATOM 1863 O O . LYS A 1 225 ? -3.560 1.090 27.419 1.00 82.31 225 LYS A O 1
ATOM 1868 N N . ASP A 1 226 ? -3.649 0.026 25.438 1.00 83.44 226 ASP A N 1
ATOM 1869 C CA . ASP A 1 226 ? -2.439 0.614 24.883 1.00 83.44 226 ASP A CA 1
ATOM 1870 C C . ASP A 1 226 ? -2.647 2.112 24.593 1.00 83.44 226 ASP A C 1
ATOM 1872 O O . ASP A 1 226 ? -3.741 2.550 24.221 1.00 83.44 226 ASP A O 1
ATOM 1876 N N . LEU A 1 227 ? -1.587 2.909 24.756 1.00 78.19 227 LEU A N 1
ATOM 1877 C CA . LEU A 1 227 ? -1.608 4.345 24.473 1.00 78.19 227 LEU A CA 1
ATOM 1878 C C . LEU A 1 227 ? -1.908 4.633 22.999 1.00 78.19 227 LEU A C 1
ATOM 1880 O O . LEU A 1 227 ? -2.535 5.653 22.706 1.00 78.19 227 LEU A O 1
ATOM 1884 N N . ASN A 1 228 ? -1.534 3.722 22.097 1.00 82.50 228 ASN A N 1
ATOM 1885 C CA . ASN A 1 228 ? -1.738 3.874 20.658 1.00 82.50 228 ASN A CA 1
ATOM 1886 C C . ASN A 1 228 ? -3.222 3.994 20.272 1.00 82.50 228 ASN A C 1
ATOM 1888 O O . ASN A 1 228 ? -3.538 4.633 19.276 1.00 82.50 228 ASN A O 1
ATOM 1892 N N . VAL A 1 229 ? -4.144 3.439 21.070 1.00 85.81 229 VAL A N 1
ATOM 1893 C CA . VAL A 1 229 ? -5.603 3.507 20.831 1.00 85.81 229 VAL A CA 1
ATOM 1894 C C . VAL A 1 229 ? -6.362 4.336 21.864 1.00 85.81 229 VAL A C 1
ATOM 1896 O O . VAL A 1 229 ? -7.592 4.277 21.924 1.00 85.81 229 VAL A O 1
ATOM 1899 N N . SER A 1 230 ? -5.647 5.116 22.677 1.00 87.88 230 SER A N 1
ATOM 1900 C CA . SER A 1 230 ? -6.234 5.895 23.773 1.00 87.88 230 SER A CA 1
ATOM 1901 C C . SER A 1 230 ? -7.381 6.798 23.313 1.00 87.88 230 SER A C 1
ATOM 1903 O O . SER A 1 230 ? -8.444 6.767 23.927 1.00 87.88 230 SER A O 1
ATOM 1905 N N . GLU A 1 231 ? -7.234 7.499 22.186 1.00 91.12 231 GLU A N 1
ATOM 1906 C CA . GLU A 1 231 ? -8.273 8.387 21.646 1.00 91.12 231 GLU A CA 1
ATOM 1907 C C . GLU A 1 231 ? -9.576 7.639 21.315 1.00 91.12 231 GLU A C 1
ATOM 1909 O O . GLU A 1 231 ? -10.663 8.037 21.742 1.00 91.12 231 GLU A O 1
ATOM 1914 N N . TYR A 1 232 ? -9.487 6.505 20.609 1.00 92.88 232 TYR A N 1
ATOM 1915 C CA . TYR A 1 232 ? -10.662 5.680 20.313 1.00 92.88 232 TYR A CA 1
ATOM 1916 C C . TYR A 1 232 ? -11.303 5.144 21.600 1.00 92.88 232 TYR A C 1
ATOM 1918 O O . TYR A 1 232 ? -12.524 5.206 21.770 1.00 92.88 232 TYR A O 1
ATOM 1926 N N . THR A 1 233 ? -10.485 4.662 22.538 1.00 92.62 233 THR A N 1
ATOM 1927 C CA . THR A 1 233 ? -10.945 4.152 23.834 1.00 92.62 233 THR A CA 1
ATOM 1928 C C . THR A 1 233 ? -11.668 5.226 24.650 1.00 92.62 233 THR A C 1
ATOM 1930 O O . THR A 1 233 ? -12.752 4.968 25.181 1.00 92.62 233 THR A O 1
ATOM 1933 N N . GLU A 1 234 ? -11.128 6.441 24.715 1.00 93.44 234 GLU A N 1
ATOM 1934 C CA . GLU A 1 234 ? -11.744 7.584 25.394 1.00 93.44 234 GLU A CA 1
ATOM 1935 C C . GLU A 1 234 ? -13.082 7.965 24.756 1.00 93.44 234 GLU A C 1
ATOM 1937 O O . GLU A 1 234 ? -14.084 8.126 25.464 1.00 93.44 234 GLU A O 1
ATOM 1942 N N . ASN A 1 235 ? -13.137 8.012 23.422 1.00 95.12 235 ASN A N 1
ATOM 1943 C CA . ASN A 1 235 ? -14.363 8.277 22.673 1.00 95.12 235 ASN A CA 1
ATOM 1944 C C . ASN A 1 235 ? -15.451 7.237 22.981 1.00 95.12 235 ASN A C 1
ATOM 1946 O O . ASN A 1 235 ? -16.598 7.592 23.270 1.00 95.12 235 ASN A O 1
ATOM 1950 N N . VAL A 1 236 ? -15.105 5.948 22.993 1.00 95.81 236 VAL A N 1
ATOM 1951 C CA . VAL A 1 236 ? -16.036 4.867 23.345 1.00 95.81 236 VAL A CA 1
ATOM 1952 C C . VAL A 1 236 ? -16.509 4.966 24.800 1.00 95.81 236 VAL A C 1
ATOM 1954 O O . VAL A 1 236 ? -17.706 4.821 25.072 1.00 95.81 236 VAL A O 1
ATOM 1957 N N . ILE A 1 237 ? -15.599 5.203 25.751 1.00 95.19 237 ILE A N 1
ATOM 1958 C CA . ILE A 1 237 ? -15.944 5.328 27.175 1.00 95.19 237 ILE A CA 1
ATOM 1959 C C . ILE A 1 237 ? -16.900 6.504 27.380 1.00 95.19 237 ILE A C 1
ATOM 1961 O O . ILE A 1 237 ? -17.920 6.345 28.056 1.00 95.19 237 ILE A O 1
ATOM 1965 N N . SER A 1 238 ? -16.619 7.647 26.752 1.00 96.19 238 SER A N 1
ATOM 1966 C CA . SER A 1 238 ? -17.484 8.830 26.757 1.00 96.19 238 SER A CA 1
ATOM 1967 C C . SER A 1 238 ? -18.893 8.499 26.250 1.00 96.19 238 SER A C 1
ATOM 1969 O O . SER A 1 238 ? -19.893 8.782 26.915 1.00 96.19 238 SER A O 1
ATOM 1971 N N . VAL A 1 239 ? -18.997 7.763 25.138 1.00 97.75 239 VAL A N 1
ATOM 1972 C CA . VAL A 1 239 ? -20.287 7.312 24.597 1.00 97.75 239 VAL A CA 1
ATOM 1973 C C . VAL A 1 239 ? -21.046 6.416 25.583 1.00 97.75 239 VAL A C 1
ATOM 1975 O O . VAL A 1 239 ? -22.254 6.595 25.775 1.00 97.75 239 VAL A O 1
ATOM 1978 N N . PHE A 1 240 ? -20.381 5.465 26.247 1.00 97.81 240 PHE A N 1
ATOM 1979 C CA . PHE A 1 240 ? -21.038 4.646 27.271 1.00 97.81 240 PHE A CA 1
ATOM 1980 C C . PHE A 1 240 ? -21.463 5.474 28.492 1.00 97.81 240 PHE A C 1
ATOM 1982 O O . PHE A 1 240 ? -22.550 5.243 29.031 1.00 97.81 240 PHE A O 1
ATOM 1989 N N . GLN A 1 241 ? -20.666 6.458 28.915 1.00 97.31 241 GLN A N 1
ATOM 1990 C CA . GLN A 1 241 ? -21.030 7.384 29.993 1.00 97.31 241 GLN A CA 1
ATOM 1991 C C . GLN A 1 241 ? -22.284 8.191 29.640 1.00 97.31 241 GLN A C 1
ATOM 1993 O O . GLN A 1 241 ? -23.189 8.304 30.473 1.00 97.31 241 GLN A O 1
ATOM 1998 N N . ASP A 1 242 ? -22.397 8.671 28.406 1.00 97.19 242 ASP A N 1
ATOM 1999 C CA . ASP A 1 242 ? -23.586 9.367 27.912 1.00 97.19 242 ASP A CA 1
ATOM 2000 C C . ASP A 1 242 ? -24.811 8.450 27.854 1.00 97.19 242 ASP A C 1
ATOM 2002 O O . ASP A 1 242 ? -25.887 8.795 28.355 1.00 97.19 242 ASP A O 1
ATOM 2006 N N . LEU A 1 243 ? -24.659 7.240 27.305 1.00 97.25 243 LEU A N 1
ATOM 2007 C CA . LEU A 1 243 ? -25.739 6.251 27.253 1.00 97.25 243 LEU A CA 1
ATOM 2008 C C . LEU A 1 243 ? -26.213 5.843 28.654 1.00 97.25 243 LEU A C 1
ATOM 2010 O O . LEU A 1 243 ? -27.410 5.630 28.847 1.00 97.25 243 LEU A O 1
ATOM 2014 N N . SER A 1 244 ? -25.319 5.811 29.647 1.00 96.56 244 SER A N 1
ATOM 2015 C CA . SER A 1 244 ? -25.646 5.496 31.046 1.00 96.56 244 SER A CA 1
ATOM 2016 C C . SER A 1 244 ? -26.610 6.503 31.693 1.00 96.56 244 SER A C 1
ATOM 2018 O O . SER A 1 244 ? -27.324 6.159 32.642 1.00 96.56 244 SER A O 1
ATOM 2020 N N . LYS A 1 245 ? -26.656 7.732 31.161 1.00 96.19 245 LYS A N 1
ATOM 2021 C CA . LYS A 1 245 ? -27.526 8.836 31.596 1.00 96.19 245 LYS A CA 1
ATOM 2022 C C . LYS A 1 245 ? -28.765 8.997 30.701 1.00 96.19 245 LYS A C 1
ATOM 2024 O O . LYS A 1 245 ? -29.557 9.911 30.916 1.00 96.19 245 LYS A O 1
ATOM 2029 N N . SER A 1 246 ? -28.945 8.130 29.701 1.00 94.06 246 SER A N 1
ATOM 2030 C CA . SER A 1 246 ? -30.071 8.195 28.767 1.00 94.06 246 SER A CA 1
ATOM 2031 C C . SER A 1 246 ? -31.422 8.014 29.471 1.00 94.06 246 SER A C 1
ATOM 2033 O O . SER A 1 246 ? -31.560 7.198 30.382 1.00 94.06 246 SER A O 1
ATOM 2035 N N . GLN A 1 247 ? -32.455 8.712 28.986 1.00 94.81 247 GLN A N 1
ATOM 2036 C CA . GLN A 1 247 ? -33.845 8.476 29.403 1.00 94.81 247 GLN A CA 1
ATOM 2037 C C . GLN A 1 247 ? -34.349 7.080 28.994 1.00 94.81 247 GLN A C 1
ATOM 2039 O O . GLN A 1 247 ? -35.277 6.549 29.605 1.00 94.81 247 GLN A O 1
ATOM 2044 N N . ASN A 1 248 ? -33.729 6.448 27.988 1.00 96.25 248 ASN A N 1
ATOM 2045 C CA . ASN A 1 248 ? -34.029 5.067 27.639 1.00 96.25 248 ASN A CA 1
ATOM 2046 C C . ASN A 1 248 ? -33.437 4.129 28.701 1.00 96.25 248 ASN A C 1
ATOM 2048 O O . ASN A 1 248 ? -32.231 3.870 28.730 1.00 96.25 248 ASN A O 1
ATOM 2052 N N . LYS A 1 249 ? -34.312 3.579 29.550 1.00 94.56 249 LYS A N 1
ATOM 2053 C CA . LYS A 1 249 ? -33.943 2.701 30.669 1.00 94.56 249 LYS A CA 1
ATOM 2054 C C . LYS A 1 249 ? -33.082 1.506 30.244 1.00 94.56 249 LYS A C 1
ATOM 2056 O O . LYS A 1 249 ? -32.177 1.132 30.986 1.00 94.56 249 LYS A O 1
ATOM 2061 N N . ASN A 1 250 ? -33.329 0.925 29.068 1.00 93.62 250 ASN A N 1
ATOM 2062 C CA . ASN A 1 250 ? -32.561 -0.222 28.580 1.00 93.62 250 ASN A CA 1
ATOM 2063 C C . ASN A 1 250 ? -31.141 0.179 28.175 1.00 93.62 250 ASN A C 1
ATOM 2065 O O . ASN A 1 250 ? -30.197 -0.548 28.480 1.00 93.62 250 ASN A O 1
ATOM 2069 N N . HIS A 1 251 ? -30.984 1.326 27.508 1.00 94.62 251 HIS A N 1
ATOM 2070 C CA . HIS A 1 251 ? -29.663 1.851 27.155 1.00 94.62 251 HIS A CA 1
ATOM 2071 C C . HIS A 1 251 ? -28.876 2.188 28.425 1.00 94.62 251 HIS A C 1
ATOM 2073 O O . HIS A 1 251 ? -27.747 1.729 28.588 1.00 94.62 251 HIS A O 1
ATOM 2079 N N . ALA A 1 252 ? -29.517 2.895 29.361 1.00 96.19 252 ALA A N 1
ATOM 2080 C CA . ALA A 1 252 ? -28.908 3.298 30.620 1.00 96.19 252 ALA A CA 1
ATOM 2081 C C . ALA A 1 252 ? -28.461 2.105 31.478 1.00 96.19 252 ALA A C 1
ATOM 2083 O O . ALA A 1 252 ? -27.332 2.089 31.964 1.00 96.19 252 ALA A O 1
ATOM 2084 N N . ASP A 1 253 ? -29.312 1.088 31.652 1.00 96.81 253 ASP A N 1
ATOM 2085 C CA . ASP A 1 253 ? -28.979 -0.105 32.443 1.00 96.81 253 ASP A CA 1
ATOM 2086 C C . ASP A 1 253 ? -27.811 -0.897 31.834 1.00 96.81 253 ASP A C 1
ATOM 2088 O O . ASP A 1 253 ? -26.859 -1.248 32.536 1.00 96.81 253 ASP A O 1
ATOM 2092 N N . LYS A 1 254 ? -27.837 -1.135 30.515 1.00 97.00 254 LYS A N 1
ATOM 2093 C CA . LYS A 1 254 ? -26.770 -1.872 29.821 1.00 97.00 254 LYS A CA 1
ATOM 2094 C C . LYS A 1 254 ? -25.441 -1.118 29.850 1.00 97.00 254 LYS A C 1
ATOM 2096 O O . LYS A 1 254 ? -24.422 -1.720 30.180 1.00 97.00 254 LYS A O 1
ATOM 2101 N N . ALA A 1 255 ? -25.448 0.186 29.574 1.00 97.12 255 ALA A N 1
ATOM 2102 C CA . ALA A 1 255 ? -24.237 1.003 29.593 1.00 97.12 255 ALA A CA 1
ATOM 2103 C C . ALA A 1 255 ? -23.599 1.055 30.993 1.00 97.12 255 ALA A C 1
ATOM 2105 O O . ALA A 1 255 ? -22.392 0.871 31.115 1.00 97.12 255 ALA A O 1
ATOM 2106 N N . LYS A 1 256 ? -24.397 1.184 32.067 1.00 97.44 256 LYS A N 1
ATOM 2107 C CA . LYS A 1 256 ? -23.891 1.112 33.454 1.00 97.44 256 LYS A CA 1
ATOM 2108 C C . LYS A 1 256 ? -23.217 -0.224 33.763 1.00 97.44 256 LYS A C 1
ATOM 2110 O O . LYS A 1 256 ? -22.179 -0.251 34.418 1.00 97.44 256 LYS A O 1
ATOM 2115 N N . LYS A 1 257 ? -23.801 -1.336 33.303 1.00 96.81 257 LYS A N 1
ATOM 2116 C CA . LYS A 1 257 ? -23.222 -2.677 33.488 1.00 96.81 257 LYS A CA 1
ATOM 2117 C C . LYS A 1 257 ? -21.899 -2.832 32.742 1.00 96.81 257 LYS A C 1
ATOM 2119 O O . LYS A 1 257 ? -20.966 -3.386 33.313 1.00 96.81 257 LYS A O 1
ATOM 2124 N N . ILE A 1 258 ? -21.819 -2.327 31.511 1.00 96.94 258 ILE A N 1
ATOM 2125 C CA . ILE A 1 258 ? -20.591 -2.343 30.706 1.00 96.94 258 ILE A CA 1
ATOM 2126 C C . ILE A 1 258 ? -19.499 -1.498 31.367 1.00 96.94 258 ILE A C 1
ATOM 2128 O O . ILE A 1 258 ? -18.410 -2.013 31.589 1.00 96.94 258 ILE A O 1
ATOM 2132 N N . LEU A 1 259 ? -19.795 -0.254 31.759 1.00 96.44 259 LEU A N 1
ATOM 2133 C CA . LEU A 1 259 ? -18.830 0.615 32.446 1.00 96.44 259 LEU A CA 1
ATOM 2134 C C . LEU A 1 259 ? -18.290 -0.042 33.719 1.00 96.44 259 LEU A C 1
ATOM 2136 O O . LEU A 1 259 ? -17.081 -0.150 33.889 1.00 96.44 259 LEU A O 1
ATOM 2140 N N . LYS A 1 260 ? -19.177 -0.588 34.561 1.00 95.38 260 LYS A N 1
ATOM 2141 C CA . LYS A 1 260 ? -18.777 -1.308 35.777 1.00 95.38 260 LYS A CA 1
ATOM 2142 C C . LYS A 1 260 ? -17.911 -2.535 35.474 1.00 95.38 260 LYS A C 1
ATOM 2144 O O . LYS A 1 260 ? -17.026 -2.871 36.256 1.00 95.38 260 LYS A O 1
ATOM 2149 N N . TYR A 1 261 ? -18.195 -3.253 34.388 1.00 93.81 261 TYR A N 1
ATOM 2150 C CA . TYR A 1 261 ? -17.375 -4.385 33.962 1.00 93.81 261 TYR A CA 1
ATOM 2151 C C . TYR A 1 261 ? -15.968 -3.923 33.565 1.00 93.81 261 TYR A C 1
ATOM 2153 O O . TYR A 1 261 ? -15.002 -4.449 34.111 1.00 93.81 261 TYR A O 1
ATOM 2161 N N . LEU A 1 262 ? -15.870 -2.898 32.712 1.00 91.12 262 LEU A N 1
ATOM 2162 C CA . LEU A 1 262 ? -14.598 -2.336 32.250 1.00 91.12 262 LEU A CA 1
ATOM 2163 C C . LEU A 1 262 ? -13.752 -1.786 33.410 1.00 91.12 262 LEU A C 1
ATOM 2165 O O . LEU A 1 262 ? -12.561 -2.067 33.487 1.00 91.12 262 LEU A O 1
ATOM 2169 N N . GLU A 1 263 ? -14.366 -1.090 34.371 1.00 89.00 263 GLU A N 1
ATOM 2170 C CA . GLU A 1 263 ? -13.692 -0.620 35.593 1.00 89.00 263 GLU A CA 1
ATOM 2171 C C . GLU A 1 263 ? -13.078 -1.761 36.417 1.00 89.00 263 GLU A C 1
ATOM 2173 O O . GLU A 1 263 ? -12.021 -1.591 37.020 1.00 89.00 263 GLU A O 1
ATOM 2178 N N . ASN A 1 264 ? -13.731 -2.926 36.463 1.00 84.88 264 ASN A N 1
ATOM 2179 C CA . ASN A 1 264 ? -13.231 -4.079 37.212 1.00 84.88 264 ASN A CA 1
ATOM 2180 C C . ASN A 1 264 ? -12.137 -4.842 36.462 1.00 84.88 264 ASN A C 1
ATOM 2182 O O . ASN A 1 264 ? -11.285 -5.439 37.107 1.00 84.88 264 ASN A O 1
ATOM 2186 N N . THR A 1 265 ? -12.161 -4.840 35.129 1.00 77.69 265 THR A N 1
ATOM 2187 C CA . THR A 1 265 ? -11.120 -5.470 34.300 1.00 77.69 265 THR A CA 1
ATOM 2188 C C . THR A 1 265 ? -9.897 -4.579 34.082 1.00 77.69 265 THR A C 1
ATOM 2190 O O . THR A 1 265 ? -8.888 -5.056 33.565 1.00 77.69 265 THR A O 1
ATOM 2193 N N . ASN A 1 266 ? -9.983 -3.294 34.439 1.00 64.19 266 ASN A N 1
ATOM 2194 C CA . ASN A 1 266 ? -8.902 -2.310 34.309 1.00 64.19 266 ASN A CA 1
ATOM 2195 C C . ASN A 1 266 ? -8.137 -2.058 35.621 1.00 64.19 266 ASN A C 1
ATOM 2197 O O . ASN A 1 266 ? -7.204 -1.260 35.622 1.00 64.19 266 ASN A O 1
ATOM 2201 N N . LYS A 1 267 ? -8.528 -2.726 36.711 1.00 52.84 267 LYS A N 1
ATOM 2202 C CA . LYS A 1 267 ? -7.747 -2.832 37.952 1.00 52.84 267 LYS A CA 1
ATOM 2203 C C . LYS A 1 267 ? -6.779 -4.002 37.872 1.00 52.84 267 LYS A C 1
ATOM 2205 O O . LYS A 1 267 ? -5.706 -3.881 38.495 1.00 52.84 267 LYS A O 1
#

Foldseek 3Di:
DVVLVVVCVPVVVVVVVVCVPPVDDDPVVVVVVVVVCVVCVVLQVLVVQLVVLVCCVVPVPPQDLVNSLVSLVVSCVVQVLPLCDDPPGPRHLVNLLVVLVVSCVSPVVCNVVSLVSNLVSLLSVLLVCVQVLQVCPPCSNVVSCVSDVCSVVSSVVSVVVVLVVQLPDLVSLLVLLVCCQPVVDDRCSLVSLLPNALVNLLVCVVPPVSSVVSLLVSLLDPRVVDPSNVNNNVSNLVSLVVLLPDPPPVSNVVSVVSNVVSVVSVD

Sequence (267 aa):
MIGIYLLLKSDVVFILRQYCQTSLVDEESLVNIIKSKINNQHLYVISDDIQKKRDKHLYDMSYEVDSYVEDLWEIFEEHGNKLIIAGDAYLNSGNFIHYIEQLKELDIENKEKYHDFAVEHLKSFIKENLDWMKDGSFGDAQNILDFDVSLPDYYEECIKESDQSAVNSVEQIITMMRDIRQKHGWNNEPEVLSKVQPKDIKQYILDNPKYCKEVVRFLSSPEGKDLNVSEYTENVISVFQDLSKSQNKNHADKAKKILKYLENTNK